Protein AF-A0A838RQR2-F1 (afdb_monomer)

pLDDT: mean 83.36, std 16.45, range [42.06, 97.88]

Mean predicted aligned error: 8.89 Å

Solvent-accessible surface area (backbone atoms only — not comparable to full-atom values): 13553 Å² total; per-residue (Å²): 137,89,82,89,82,88,82,83,82,81,79,81,79,79,79,76,74,79,70,69,70,80,74,80,75,69,66,86,65,80,72,44,91,27,30,40,58,44,76,22,41,38,56,7,32,30,39,35,32,34,38,33,38,48,50,47,80,93,44,40,56,55,87,50,78,40,62,60,62,54,60,57,56,70,70,53,46,26,36,55,48,48,30,52,79,67,50,27,59,78,78,37,43,65,23,52,43,38,33,40,28,19,65,67,67,77,38,58,36,58,71,80,52,77,50,96,87,58,67,48,43,60,50,11,53,47,47,49,60,61,17,74,79,48,72,75,70,77,69,78,77,84,49,57,46,43,48,33,59,31,42,75,73,54,48,28,49,76,44,81,41,82,63,42,66,52,92,64,87,67,92,48,100,84,63,67,63,52,41,31,36,32,35,39,38,39,32,26,71,39,92,53,67,44,45,36,17,45,56,59,27,28,19,30,39,33,73,46,92,68,27,23,34,28,36,27,28,37,74,44,77,58,76,64,72,49,70,64,79,73,82,80,80,76,83,131

Foldseek 3Di:
DDDDDDDDDPPPPPPPPPPPPPPPPPDPFPDDFFKGKDKAFFQWKFKFKKKKFFQEAPFAAFPFWAAFDFFDDPLLLLLVVLCVVVVCVPVPVVLSNLLNNCVNVVHQSCVSDVDPPDCSSVSNVVSSVVSVPGDPPPFCPPFFAERRRCVVVPQKDKGKDPKDADDDPPPDPPDHGGMIMTMIMIGGNHRGIGIYMHTRQTWTDGPDPRHTIITMGTRDGPTPTDDPPDPDPDDD

Secondary structure (DSSP, 8-state):
---------------------------S---BTBBEEEEE-TT-EEEEEEEEEE-STTSBPPSSEEEEEEE--HHHHHHHHHHHHTTHHHH-HHHHHHHHHHHHTTS-HHHHS--TT-SHHHHHHHHHHHHHT---TT--TTSSEEHHHHHHTTSEEEEEEEEEE-----SSTTPPP-EEEEEEEEEE-SSS-EEEEE-TTEEEEESSTTBPPEEEEEEE-----B----------

Structure (mmCIF, N/CA/C/O backbone):
data_AF-A0A838RQR2-F1
#
_entry.id   AF-A0A838RQR2-F1
#
loop_
_atom_site.group_PDB
_atom_site.id
_atom_site.type_symbol
_atom_site.label_atom_id
_atom_site.label_alt_id
_atom_site.label_comp_id
_atom_site.label_asym_id
_atom_site.label_entity_id
_atom_site.label_seq_id
_atom_site.pdbx_PDB_ins_code
_atom_site.Cartn_x
_atom_site.Cartn_y
_atom_site.Cartn_z
_atom_site.occupancy
_atom_site.B_iso_or_equiv
_atom_site.auth_seq_id
_atom_site.auth_comp_id
_atom_site.auth_asym_id
_atom_site.auth_atom_id
_atom_site.pdbx_PDB_model_num
ATOM 1 N N . MET A 1 1 ? -65.139 26.784 59.539 1.00 42.06 1 MET A N 1
ATOM 2 C CA . MET A 1 1 ? -63.932 27.634 59.584 1.00 42.06 1 MET A CA 1
ATOM 3 C C . MET A 1 1 ? -62.761 26.852 59.009 1.00 42.06 1 MET A C 1
ATOM 5 O O . MET A 1 1 ? -62.341 25.857 59.573 1.00 42.06 1 MET A O 1
ATOM 9 N N . THR A 1 2 ? -62.379 27.280 57.813 1.00 52.81 2 THR A N 1
ATOM 10 C CA . THR A 1 2 ? -61.103 27.206 57.086 1.00 52.81 2 THR A CA 1
ATOM 11 C C . THR A 1 2 ? -59.916 26.475 57.737 1.00 52.81 2 THR A C 1
ATOM 13 O O . THR A 1 2 ? -59.367 26.953 58.725 1.00 52.81 2 THR A O 1
ATOM 16 N N . PHE A 1 3 ? -59.409 25.424 57.077 1.00 42.97 3 PHE A N 1
ATOM 17 C CA . PHE A 1 3 ? -58.014 24.987 57.217 1.00 42.97 3 PHE A CA 1
ATOM 18 C C . PHE A 1 3 ? -57.399 24.708 55.835 1.00 42.97 3 PHE A C 1
ATOM 20 O O . PHE A 1 3 ? -57.726 23.737 55.160 1.00 42.97 3 PHE A O 1
ATOM 27 N N . LYS A 1 4 ? -56.530 25.632 55.410 1.00 52.50 4 LYS A N 1
ATOM 28 C CA . LYS A 1 4 ? -55.542 25.474 54.333 1.00 52.50 4 LYS A CA 1
ATOM 29 C C . LYS A 1 4 ? -54.472 24.471 54.778 1.00 52.50 4 LYS A C 1
ATOM 31 O O . LYS A 1 4 ? -54.095 24.540 55.946 1.00 52.50 4 LYS A O 1
ATOM 36 N N . ARG A 1 5 ? -53.889 23.700 53.845 1.00 48.53 5 ARG A N 1
ATOM 37 C CA . ARG A 1 5 ? -52.423 23.517 53.642 1.00 48.53 5 ARG A CA 1
ATOM 38 C C . ARG A 1 5 ? -52.155 22.422 52.593 1.00 48.53 5 ARG A C 1
ATOM 40 O O . ARG A 1 5 ? -52.631 21.309 52.730 1.00 48.53 5 ARG A O 1
ATOM 47 N N . PHE A 1 6 ? -51.628 22.822 51.433 1.00 49.16 6 PHE A N 1
ATOM 48 C CA . PHE A 1 6 ? -50.219 22.651 51.026 1.00 49.16 6 PHE A CA 1
ATOM 49 C C . PHE A 1 6 ? -49.879 21.196 50.672 1.00 49.16 6 PHE A C 1
ATOM 51 O O . PHE A 1 6 ? -49.405 20.447 51.517 1.00 49.16 6 PHE A O 1
ATOM 58 N N . PHE A 1 7 ? -50.079 20.826 49.403 1.00 50.75 7 PHE A N 1
ATOM 59 C CA . PHE A 1 7 ? -49.405 19.673 48.809 1.00 50.75 7 PHE A CA 1
ATOM 60 C C . PHE A 1 7 ? -48.318 20.206 47.877 1.00 50.75 7 PHE A C 1
ATOM 62 O O . PHE A 1 7 ? -48.601 20.893 46.896 1.00 50.75 7 PHE A O 1
ATOM 69 N N . ALA A 1 8 ? -47.074 19.991 48.296 1.00 47.34 8 ALA A N 1
ATOM 70 C CA . ALA A 1 8 ? -45.870 20.455 47.636 1.00 47.34 8 ALA A CA 1
ATOM 71 C C . ALA A 1 8 ? -45.652 19.671 46.336 1.00 47.34 8 ALA A C 1
ATOM 73 O O . ALA A 1 8 ? -45.571 18.445 46.339 1.00 47.34 8 ALA A O 1
ATOM 74 N N . LEU A 1 9 ? -45.574 20.406 45.231 1.00 50.66 9 LEU A N 1
ATOM 75 C CA . LEU A 1 9 ? -45.191 19.910 43.919 1.00 50.66 9 LEU A CA 1
ATOM 76 C C . LEU A 1 9 ? -43.655 19.836 43.887 1.00 50.66 9 LEU A C 1
ATOM 78 O O . LEU A 1 9 ? -42.986 20.847 43.680 1.00 50.66 9 LEU A O 1
ATOM 82 N N . THR A 1 10 ? -43.088 18.663 44.165 1.00 54.91 10 THR A N 1
ATOM 83 C CA . THR A 1 10 ? -41.639 18.436 44.081 1.00 54.91 10 THR A CA 1
ATOM 84 C C . THR A 1 10 ? -41.253 18.268 42.614 1.00 54.91 10 THR A C 1
ATOM 86 O O . THR A 1 10 ? -41.352 17.184 42.046 1.00 54.91 10 THR A O 1
ATOM 89 N N . LEU A 1 11 ? -40.857 19.373 41.985 1.00 51.75 11 LEU A N 1
ATOM 90 C CA . LEU A 1 11 ? -40.298 19.411 40.638 1.00 51.75 11 LEU A CA 1
ATOM 91 C C . LEU A 1 11 ? -38.856 18.870 40.700 1.00 51.75 11 LEU A C 1
ATOM 93 O O . LEU A 1 11 ? -37.918 19.612 40.989 1.00 51.75 11 LEU A O 1
ATOM 97 N N . LEU A 1 12 ? -38.678 17.561 40.504 1.00 51.81 12 LEU A N 1
ATOM 98 C CA . LEU A 1 12 ? -37.356 16.939 40.414 1.00 51.81 12 LEU A CA 1
ATOM 99 C C . LEU A 1 12 ? -36.794 17.195 39.005 1.00 51.81 12 LEU A C 1
ATOM 101 O O . LEU A 1 12 ? -36.981 16.406 38.083 1.00 51.81 12 LEU A O 1
ATOM 105 N N . LEU A 1 13 ? -36.165 18.356 38.826 1.00 49.19 13 LEU A N 1
ATOM 106 C CA . LEU A 1 13 ? -35.434 18.712 37.614 1.00 49.19 13 LEU A CA 1
ATOM 107 C C . LEU A 1 13 ? -34.129 17.896 37.585 1.00 49.19 13 LEU A C 1
ATOM 109 O O . LEU A 1 13 ? -33.106 18.326 38.114 1.00 49.19 13 LEU A O 1
ATOM 113 N N . VAL A 1 14 ? -34.171 16.687 37.020 1.00 52.41 14 VAL A N 1
ATOM 114 C CA . VAL A 1 14 ? -32.959 15.908 36.728 1.00 52.41 14 VAL A CA 1
ATOM 115 C C . VAL A 1 14 ? -32.278 16.574 35.538 1.00 52.41 14 VAL A C 1
ATOM 117 O O . VAL A 1 14 ? -32.610 16.318 34.383 1.00 52.41 14 VAL A O 1
ATOM 120 N N . ALA A 1 15 ? -31.350 17.482 35.829 1.00 51.97 15 ALA A N 1
ATOM 121 C CA . ALA A 1 15 ? -30.411 17.997 34.849 1.00 51.97 15 ALA A CA 1
ATOM 122 C C . ALA A 1 15 ? -29.475 16.851 34.440 1.00 51.97 15 ALA A C 1
ATOM 124 O O . ALA A 1 15 ? -28.419 16.648 35.038 1.00 51.97 15 ALA A O 1
ATOM 125 N N . PHE A 1 16 ? -29.886 16.072 33.438 1.00 50.50 16 PHE A N 1
ATOM 126 C CA . PHE A 1 16 ? -28.968 15.238 32.676 1.00 50.50 16 PHE A CA 1
ATOM 127 C C . PHE A 1 16 ? -28.011 16.190 31.956 1.00 50.50 16 PHE A C 1
ATOM 129 O O . PHE A 1 16 ? -28.315 16.710 30.883 1.00 50.50 16 PHE A O 1
ATOM 136 N N . LEU A 1 17 ? -26.860 16.460 32.577 1.00 46.81 17 LEU A N 1
ATOM 137 C CA . LEU A 1 17 ? -25.686 16.878 31.831 1.00 46.81 17 LEU A CA 1
ATOM 138 C C . LEU A 1 17 ? -25.398 15.741 30.852 1.00 46.81 17 LEU A C 1
ATOM 140 O O . LEU A 1 17 ? -24.826 14.720 31.229 1.00 46.81 17 LEU A O 1
ATOM 144 N N . ALA A 1 18 ? -25.835 15.906 29.605 1.00 51.00 18 ALA A N 1
ATOM 145 C CA . ALA A 1 18 ? -25.229 15.223 28.481 1.00 51.00 18 ALA A CA 1
ATOM 146 C C . ALA A 1 18 ? -23.770 15.686 28.462 1.00 51.00 18 ALA A C 1
ATOM 148 O O . ALA A 1 18 ? -23.434 16.717 27.883 1.00 51.00 18 ALA A O 1
ATOM 149 N N . ALA A 1 19 ? -22.922 14.986 29.216 1.00 53.75 19 ALA A N 1
ATOM 150 C CA . ALA A 1 19 ? -21.493 15.085 29.059 1.00 53.75 19 ALA A CA 1
ATOM 151 C C . ALA A 1 19 ? -21.231 14.578 27.647 1.00 53.75 19 ALA A C 1
ATOM 153 O O . ALA A 1 19 ? -21.206 13.370 27.413 1.00 53.75 19 ALA A O 1
ATOM 154 N N . SER A 1 20 ? -21.137 15.506 26.693 1.00 52.81 20 SER A N 1
ATOM 155 C CA . SER A 1 20 ? -20.547 15.210 25.401 1.00 52.81 20 SER A CA 1
ATOM 156 C C . SER A 1 20 ? -19.248 14.474 25.718 1.00 52.81 20 SER A C 1
ATOM 158 O O . SER A 1 20 ? -18.455 15.017 26.502 1.00 52.81 20 SER A O 1
ATOM 160 N N . PRO A 1 21 ? -19.050 13.235 25.226 1.00 54.44 21 PRO A N 1
ATOM 161 C CA . PRO A 1 21 ? -17.776 12.568 25.415 1.00 54.44 21 PRO A CA 1
ATOM 162 C C . PRO A 1 21 ? -16.701 13.562 24.974 1.00 54.44 21 PRO A C 1
ATOM 164 O O . PRO A 1 21 ? -16.938 14.279 23.993 1.00 54.44 21 PRO A O 1
ATOM 167 N N . PRO A 1 22 ? -15.596 13.703 25.731 1.00 55.53 22 PRO A N 1
ATOM 168 C CA . PRO A 1 22 ? -14.523 14.595 25.335 1.00 55.53 22 PRO A CA 1
ATOM 169 C C . PRO A 1 22 ? -14.206 14.255 23.887 1.00 55.53 22 PRO A C 1
ATOM 171 O O . PRO A 1 22 ? -13.824 13.125 23.587 1.00 55.53 22 PRO A O 1
ATOM 174 N N . GLY A 1 23 ? -14.490 15.196 22.984 1.00 47.81 23 GLY A N 1
ATOM 175 C CA . GLY A 1 23 ? -14.097 15.044 21.602 1.00 47.81 23 GLY A CA 1
ATOM 176 C C . GLY A 1 23 ? -12.597 14.852 21.657 1.00 47.81 23 GLY A C 1
ATOM 177 O O . GLY A 1 23 ? -11.889 15.750 22.120 1.00 47.81 23 GLY A O 1
ATOM 178 N N . TYR A 1 24 ? -12.128 13.662 21.289 1.00 54.31 24 TYR A N 1
ATOM 179 C CA . TYR A 1 24 ? -10.721 13.445 21.029 1.00 54.31 24 TYR A CA 1
ATOM 180 C C . TYR A 1 24 ? -10.419 14.304 19.805 1.00 54.31 24 TYR A C 1
ATOM 182 O O . TYR A 1 24 ? -10.541 13.857 18.671 1.00 54.31 24 TYR A O 1
ATOM 190 N N . ALA A 1 25 ? -10.125 15.582 20.041 1.00 44.66 25 ALA A N 1
ATOM 191 C CA . ALA A 1 25 ? -9.470 16.430 19.073 1.00 44.66 25 ALA A CA 1
ATOM 192 C C . ALA A 1 25 ? -8.073 15.837 18.938 1.00 44.66 25 ALA A C 1
ATOM 194 O O . ALA A 1 25 ? -7.149 16.209 19.661 1.00 44.66 25 ALA A O 1
ATOM 195 N N . GLN A 1 26 ? -7.958 14.813 18.095 1.00 52.50 26 GLN A N 1
ATOM 196 C CA . GLN A 1 26 ? -6.659 14.400 17.627 1.00 52.50 26 GLN A CA 1
ATOM 197 C C . GLN A 1 26 ? -6.063 15.631 16.955 1.00 52.50 26 GLN A C 1
ATOM 199 O O . GLN A 1 26 ? -6.713 16.278 16.130 1.00 52.50 26 GLN A O 1
ATOM 204 N N . GLY A 1 27 ? -4.856 16.008 17.384 1.00 49.53 27 GLY A N 1
ATOM 205 C CA . GLY A 1 27 ? -4.052 16.931 16.595 1.00 49.53 27 GLY A CA 1
AT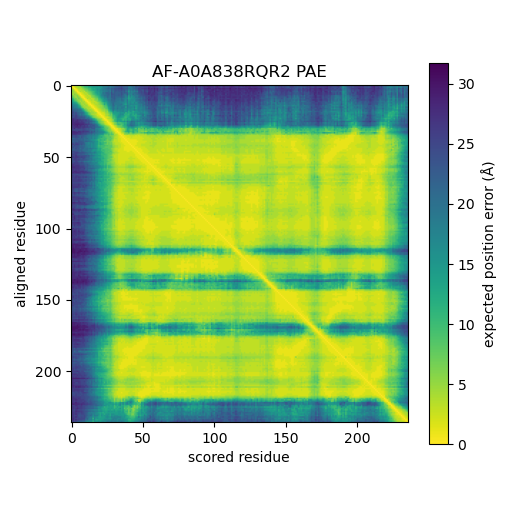OM 206 C C . GLY A 1 27 ? -3.945 16.394 15.165 1.00 49.53 27 GLY A C 1
ATOM 207 O O . GLY A 1 27 ? -4.202 15.203 14.966 1.00 49.53 27 GLY A O 1
ATOM 208 N N . PRO A 1 28 ? -3.609 17.241 14.177 1.00 55.31 28 PRO A N 1
ATOM 209 C CA . PRO A 1 28 ? -3.328 16.759 12.828 1.00 55.31 28 PRO A CA 1
ATOM 210 C C . PRO A 1 28 ? -2.405 15.550 12.968 1.00 55.31 28 PRO A C 1
ATOM 212 O O . PRO A 1 28 ? -1.329 15.679 13.549 1.00 55.31 28 PRO A O 1
ATOM 215 N N . GLY A 1 29 ? -2.893 14.364 12.593 1.00 55.78 29 GLY A N 1
ATOM 216 C CA . GLY A 1 29 ? -2.074 13.164 12.655 1.00 55.78 29 GLY A CA 1
ATOM 217 C C . GLY A 1 29 ? -0.798 13.440 11.873 1.00 55.78 29 GLY A C 1
ATOM 218 O O . GLY A 1 29 ? -0.846 14.152 10.867 1.00 55.78 29 GLY A O 1
ATOM 219 N N . ASP A 1 30 ? 0.336 12.918 12.339 1.00 61.28 30 ASP A N 1
ATOM 220 C CA . ASP A 1 30 ? 1.585 12.953 11.579 1.00 61.28 30 ASP A CA 1
ATOM 221 C C . ASP A 1 30 ? 1.445 12.012 10.367 1.00 61.28 30 ASP A C 1
ATOM 223 O O . ASP A 1 30 ? 2.044 10.931 10.323 1.00 61.28 30 ASP A O 1
ATOM 227 N N . PHE A 1 31 ? 0.598 12.389 9.414 1.00 63.16 31 PHE A N 1
ATOM 228 C CA . PHE A 1 31 ? 0.504 11.736 8.127 1.00 63.16 31 PHE A CA 1
ATOM 229 C C . PHE A 1 31 ? 1.811 12.003 7.392 1.00 63.16 31 PHE A C 1
ATOM 231 O O . PHE A 1 31 ? 2.180 13.151 7.136 1.00 63.16 31 PHE A O 1
ATOM 238 N N . VAL A 1 32 ? 2.525 10.926 7.102 1.00 71.44 32 VAL A N 1
ATOM 239 C CA . VAL A 1 32 ? 3.651 10.925 6.180 1.00 71.44 32 VAL A 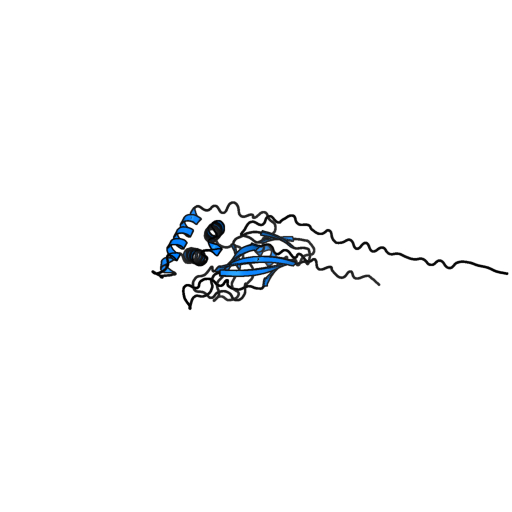CA 1
ATOM 240 C C . VAL A 1 32 ? 3.153 10.120 4.997 1.00 71.44 32 VAL A C 1
ATOM 242 O O . VAL A 1 32 ? 2.631 9.028 5.200 1.00 71.44 32 VAL A O 1
ATOM 245 N N . LEU A 1 33 ? 3.258 10.655 3.782 1.00 74.38 33 LEU A N 1
ATOM 246 C CA . LEU A 1 33 ? 2.812 9.924 2.601 1.00 74.38 33 LEU A CA 1
ATOM 247 C C . LEU A 1 33 ? 3.405 8.507 2.623 1.00 74.38 33 LEU A C 1
ATOM 249 O O . LEU A 1 33 ? 4.607 8.322 2.823 1.00 74.38 33 LEU A O 1
ATOM 253 N N . GLY A 1 34 ? 2.525 7.515 2.522 1.00 79.88 34 GLY A N 1
ATOM 254 C CA . GLY A 1 34 ? 2.865 6.105 2.555 1.00 79.88 34 GLY A CA 1
ATOM 255 C C . GLY A 1 34 ? 2.645 5.377 3.889 1.00 79.88 34 GLY A C 1
ATOM 256 O O . GLY A 1 34 ? 2.350 4.183 3.866 1.00 79.88 34 GLY A O 1
ATOM 257 N N . GLU A 1 35 ? 2.702 6.045 5.045 1.00 87.69 35 GLU A N 1
ATOM 258 C CA . GLU A 1 35 ? 2.441 5.418 6.354 1.00 87.69 35 GLU A CA 1
ATOM 259 C C . GLU A 1 35 ? 1.628 6.309 7.291 1.00 87.69 35 GLU A C 1
ATOM 261 O O . GLU A 1 35 ? 1.770 7.531 7.338 1.00 87.69 35 GLU A O 1
ATOM 266 N N . THR A 1 36 ? 0.777 5.701 8.111 1.00 90.19 36 THR A N 1
ATOM 267 C CA . THR A 1 36 ? -0.074 6.484 9.007 1.00 90.19 36 THR A CA 1
ATOM 268 C C . THR A 1 36 ? -0.418 5.741 10.284 1.00 90.19 36 THR A C 1
ATOM 270 O O . THR A 1 36 ? -0.414 4.515 10.313 1.00 90.19 36 THR A O 1
ATOM 273 N N . SER A 1 37 ? -0.734 6.489 11.338 1.00 91.19 37 SER A N 1
ATOM 274 C CA . SER A 1 37 ? -1.336 5.941 12.552 1.00 91.19 37 SER A CA 1
ATOM 275 C C . SER A 1 37 ? -2.680 6.586 12.804 1.00 91.19 37 SER A C 1
ATOM 277 O O . SER A 1 37 ? -2.853 7.797 12.654 1.00 91.19 37 SER A O 1
ATOM 279 N N . VAL A 1 38 ? -3.638 5.768 13.216 1.00 90.81 38 VAL A N 1
ATOM 280 C CA . VAL A 1 38 ? -4.998 6.202 13.498 1.00 90.81 38 VAL A CA 1
ATOM 281 C C . VAL A 1 38 ? -5.436 5.691 14.858 1.00 90.81 38 VAL A C 1
ATOM 283 O O . VAL A 1 38 ? -5.278 4.520 15.198 1.00 90.81 38 VAL A O 1
ATOM 286 N N . MET A 1 39 ? -6.012 6.587 15.656 1.00 92.62 39 MET A N 1
ATOM 287 C CA . MET A 1 39 ? -6.649 6.186 16.902 1.00 92.62 39 MET A CA 1
ATOM 288 C C . MET A 1 39 ? -8.057 5.704 16.584 1.00 92.62 39 MET A C 1
ATOM 290 O O . MET A 1 39 ? -8.902 6.483 16.141 1.00 92.62 39 MET A O 1
ATOM 294 N N . VAL A 1 40 ? -8.327 4.429 16.835 1.00 93.75 40 VAL A N 1
ATOM 295 C CA . VAL A 1 40 ? -9.657 3.847 16.670 1.00 93.75 40 VAL A CA 1
ATOM 296 C C . VAL A 1 40 ? -10.338 3.828 18.041 1.00 93.75 40 VAL A C 1
ATOM 298 O O . VAL A 1 40 ? -9.865 3.130 18.946 1.00 93.75 40 VAL A O 1
ATOM 301 N N . PRO A 1 41 ? -11.433 4.587 18.252 1.00 93.44 41 PRO A N 1
ATOM 302 C CA . PRO A 1 41 ? -12.129 4.611 19.536 1.00 93.44 41 PRO A CA 1
ATOM 303 C C . PRO A 1 41 ? -12.585 3.216 19.970 1.00 93.44 41 PRO A C 1
ATOM 305 O O . PRO A 1 41 ? -12.848 2.361 19.129 1.00 93.44 41 PRO A O 1
ATOM 308 N N . ALA A 1 42 ? -12.746 3.003 21.278 1.00 94.69 42 ALA A N 1
ATOM 309 C CA . ALA A 1 42 ? -13.332 1.773 21.814 1.00 94.69 42 ALA A CA 1
ATOM 310 C C . ALA A 1 42 ? -14.676 1.462 21.134 1.00 94.69 42 ALA A C 1
ATOM 312 O O . ALA A 1 42 ? -15.562 2.321 21.119 1.00 94.69 42 ALA A O 1
ATOM 313 N N . ASN A 1 43 ? -14.844 0.248 20.600 1.00 94.25 43 ASN A N 1
ATOM 314 C CA . ASN A 1 43 ? -16.034 -0.169 19.838 1.00 94.25 43 ASN A CA 1
ATOM 315 C C . ASN A 1 43 ? -16.412 0.761 18.659 1.00 94.25 43 ASN A C 1
ATOM 317 O O . ASN A 1 43 ? -17.560 0.763 18.200 1.00 94.25 43 ASN A O 1
ATOM 321 N N . GLY A 1 44 ? -15.480 1.605 18.217 1.00 93.25 44 GLY A N 1
ATOM 322 C CA . GLY A 1 44 ? -15.656 2.564 17.136 1.00 93.25 44 GLY A CA 1
ATOM 323 C C . GLY A 1 44 ? -15.030 2.080 15.837 1.00 93.25 44 GLY A C 1
ATOM 324 O O . GLY A 1 44 ? -14.436 1.000 15.764 1.00 93.25 44 GLY A O 1
ATOM 325 N N . THR A 1 45 ? -15.153 2.915 14.812 1.00 94.88 45 THR A N 1
ATOM 326 C CA . THR A 1 45 ? -14.502 2.703 13.521 1.00 94.88 45 THR A CA 1
ATOM 327 C C . THR A 1 45 ? -13.637 3.891 13.125 1.00 94.88 45 THR A C 1
ATOM 329 O O . THR A 1 45 ? -13.878 5.017 13.564 1.00 94.88 45 THR A O 1
ATOM 332 N N . ALA A 1 46 ? -12.651 3.632 12.275 1.00 92.31 46 ALA A N 1
ATOM 333 C CA . ALA A 1 46 ? -11.887 4.629 11.541 1.00 92.31 46 ALA A CA 1
ATOM 334 C C . ALA A 1 46 ? -11.724 4.174 10.086 1.00 92.31 46 ALA A C 1
ATOM 336 O O . ALA A 1 46 ? -11.792 2.980 9.800 1.00 92.31 46 ALA A O 1
ATOM 337 N N . THR A 1 47 ? -11.516 5.121 9.183 1.00 92.44 47 THR A N 1
ATOM 338 C CA . THR A 1 47 ? -11.328 4.883 7.749 1.00 92.44 47 THR A CA 1
ATOM 339 C C . THR A 1 47 ? -10.007 5.486 7.299 1.00 92.44 47 THR A C 1
ATOM 341 O O . THR A 1 47 ? -9.588 6.523 7.818 1.00 92.44 47 THR A O 1
ATOM 344 N N . LEU A 1 48 ? -9.343 4.818 6.363 1.00 92.06 48 LEU A N 1
ATOM 345 C CA . LEU A 1 48 ? -8.116 5.286 5.721 1.00 92.06 48 LEU A CA 1
ATOM 346 C C . LEU A 1 48 ? -8.164 4.951 4.232 1.00 92.06 48 LEU A C 1
ATOM 348 O O . LEU A 1 48 ? -8.604 3.860 3.865 1.00 92.06 48 LEU A O 1
ATOM 352 N N . ALA A 1 49 ? -7.726 5.882 3.394 1.00 94.06 49 ALA A N 1
ATOM 353 C CA . ALA A 1 49 ? -7.581 5.654 1.966 1.00 94.06 49 ALA A CA 1
ATOM 354 C C . ALA A 1 49 ? -6.183 5.098 1.684 1.00 94.06 49 ALA A C 1
ATOM 356 O O . ALA A 1 49 ? -5.189 5.532 2.282 1.00 94.06 49 ALA A O 1
ATOM 357 N N . PHE A 1 50 ? -6.108 4.137 0.774 1.00 95.44 50 PHE A N 1
ATOM 358 C CA . PHE A 1 50 ? -4.854 3.518 0.371 1.00 95.44 50 PHE A CA 1
ATOM 359 C C . PHE A 1 50 ? -4.801 3.318 -1.142 1.00 95.44 50 PHE A C 1
ATOM 361 O O . PHE A 1 50 ? -5.833 3.205 -1.810 1.00 95.44 50 PHE A O 1
ATOM 368 N N . GLU A 1 51 ? -3.580 3.230 -1.649 1.00 96.25 51 GLU A N 1
ATOM 369 C CA . GLU A 1 51 ? -3.275 2.802 -3.010 1.00 96.25 51 GLU A CA 1
ATOM 370 C C . GLU A 1 51 ? -2.422 1.544 -2.991 1.00 96.25 51 GLU A C 1
ATOM 372 O O . GLU A 1 51 ? -1.808 1.214 -1.970 1.00 96.25 51 GLU A O 1
ATOM 377 N N . THR A 1 52 ? -2.435 0.813 -4.104 1.00 96.94 52 THR A N 1
ATOM 378 C CA . THR A 1 52 ? -1.826 -0.510 -4.199 1.00 96.94 52 THR A CA 1
ATOM 379 C C . THR A 1 52 ? -1.152 -0.763 -5.527 1.00 96.94 52 THR A C 1
ATOM 381 O O . THR A 1 52 ? -1.723 -0.444 -6.567 1.00 96.94 52 THR A O 1
ATOM 384 N N . PHE A 1 53 ? -0.028 -1.468 -5.482 1.00 97.06 53 PHE A N 1
ATOM 385 C CA . PHE A 1 53 ? 0.623 -2.047 -6.651 1.00 97.06 53 PHE A CA 1
ATOM 386 C C . PHE A 1 53 ? 0.707 -3.564 -6.524 1.00 97.06 53 PHE A C 1
ATOM 388 O O . PHE A 1 53 ? 0.738 -4.132 -5.429 1.00 97.06 53 PHE A O 1
ATOM 395 N N . CYS A 1 54 ? 0.723 -4.210 -7.673 1.00 96.44 54 CYS A N 1
ATOM 396 C CA . CYS A 1 54 ? 0.750 -5.649 -7.844 1.00 96.44 54 CYS A CA 1
ATOM 397 C C . CYS A 1 54 ? 2.137 -6.241 -7.524 1.00 96.44 54 CYS A C 1
ATOM 399 O O . CYS A 1 54 ? 3.156 -5.625 -7.831 1.00 96.44 54 CYS A O 1
ATOM 401 N N . LEU A 1 55 ? 2.202 -7.419 -6.892 1.00 96.88 55 LEU A N 1
ATOM 402 C CA . LEU A 1 55 ? 3.473 -8.050 -6.488 1.00 96.88 55 LEU A CA 1
ATOM 403 C C . LEU A 1 55 ? 3.894 -9.259 -7.329 1.00 96.88 55 LEU A C 1
ATOM 405 O O . LEU A 1 55 ? 5.065 -9.636 -7.252 1.00 96.88 55 LEU A O 1
ATOM 409 N N . ASP A 1 56 ? 2.985 -9.868 -8.096 1.00 94.06 56 ASP A N 1
ATOM 410 C CA . ASP A 1 56 ? 3.225 -11.155 -8.765 1.00 94.06 56 ASP A CA 1
ATOM 411 C C . ASP A 1 56 ? 2.951 -11.055 -10.275 1.00 94.06 56 ASP A C 1
ATOM 413 O O . ASP A 1 56 ? 1.800 -11.026 -10.709 1.00 94.06 56 ASP A O 1
ATOM 417 N N . PHE A 1 57 ? 3.988 -11.049 -11.109 1.00 92.69 57 PHE A N 1
ATOM 418 C CA . PHE A 1 57 ? 3.806 -10.832 -12.545 1.00 92.69 57 PHE A CA 1
ATOM 419 C C . PHE A 1 57 ? 2.907 -11.899 -13.203 1.00 92.69 57 PHE A C 1
ATOM 421 O O . PHE A 1 57 ? 3.026 -13.098 -12.949 1.00 92.69 57 PHE A O 1
ATOM 428 N N . GLY A 1 58 ? 2.008 -11.466 -14.093 1.00 90.06 58 GLY A N 1
ATOM 429 C CA . GLY A 1 58 ? 1.203 -12.353 -14.943 1.00 90.06 58 GLY A CA 1
ATOM 430 C C . GLY A 1 58 ? -0.017 -13.016 -14.287 1.00 90.06 58 GLY A C 1
ATOM 431 O O . GLY A 1 58 ? -0.726 -13.766 -14.959 1.00 90.06 58 GLY A O 1
ATOM 432 N N . LYS A 1 59 ? -0.294 -12.752 -13.007 1.00 92.81 59 LYS A N 1
ATOM 433 C CA . LYS A 1 59 ? -1.544 -13.166 -12.342 1.00 92.81 59 LYS A CA 1
ATOM 434 C C . LYS A 1 59 ? -2.640 -12.101 -12.493 1.00 92.81 59 LYS A C 1
ATOM 436 O O . LYS A 1 59 ? -2.361 -10.957 -12.841 1.00 92.81 59 LYS A O 1
ATOM 441 N N . ALA A 1 60 ? -3.890 -12.455 -12.201 1.00 93.38 60 ALA A N 1
ATOM 442 C CA . ALA A 1 60 ? -5.009 -11.516 -12.312 1.00 93.38 60 ALA A CA 1
ATOM 443 C C . ALA A 1 60 ? -4.991 -10.449 -11.203 1.00 93.38 60 ALA A C 1
ATOM 445 O O . ALA A 1 60 ? -4.598 -10.731 -10.068 1.00 93.38 60 ALA A O 1
ATOM 446 N N . PHE A 1 61 ? -5.473 -9.241 -11.502 1.00 93.62 61 PHE A N 1
ATOM 447 C CA . PHE A 1 61 ? -5.679 -8.220 -10.473 1.00 93.62 61 PHE A CA 1
ATOM 448 C C . PHE A 1 61 ? -6.737 -8.691 -9.460 1.00 93.62 61 PHE A C 1
ATOM 450 O O . PHE A 1 61 ? -7.787 -9.195 -9.877 1.00 93.62 61 PHE A O 1
ATOM 457 N N . PRO A 1 62 ? -6.519 -8.537 -8.141 1.00 93.94 62 PRO A N 1
ATOM 458 C CA . PRO A 1 62 ? -7.477 -9.023 -7.161 1.00 93.94 62 PRO A CA 1
ATOM 459 C C . PRO A 1 62 ? -8.805 -8.270 -7.250 1.00 93.94 62 PRO A C 1
ATOM 461 O O . PRO A 1 62 ? -8.862 -7.043 -7.235 1.00 93.94 62 PRO A O 1
ATOM 464 N N . THR A 1 63 ? -9.912 -9.007 -7.270 1.00 90.75 63 THR A N 1
ATOM 465 C CA . THR A 1 63 ? -11.261 -8.411 -7.197 1.00 90.75 63 THR A CA 1
ATOM 466 C C . THR A 1 63 ? -11.673 -8.057 -5.767 1.00 90.75 63 THR A C 1
ATOM 468 O O . THR A 1 63 ? -12.536 -7.205 -5.544 1.00 90.75 63 THR A O 1
ATOM 471 N N . THR A 1 64 ? -11.048 -8.703 -4.783 1.00 91.25 64 THR A N 1
ATOM 472 C CA . THR A 1 64 ? -11.225 -8.450 -3.351 1.00 91.25 64 THR A CA 1
ATOM 473 C C . THR A 1 64 ? -9.901 -8.621 -2.626 1.00 91.25 64 THR A C 1
ATOM 475 O O . THR A 1 64 ? -9.124 -9.509 -2.971 1.00 91.25 64 THR A O 1
ATOM 478 N N . LEU A 1 65 ? -9.669 -7.816 -1.589 1.00 93.12 65 LEU A N 1
ATOM 479 C CA . LEU A 1 65 ? -8.468 -7.937 -0.764 1.00 93.12 65 LEU A CA 1
ATOM 480 C C . LEU A 1 65 ? -8.688 -8.916 0.380 1.00 93.12 65 LEU A C 1
ATOM 482 O O . LEU A 1 65 ? -9.726 -8.874 1.047 1.00 93.12 65 LEU A O 1
ATOM 486 N N . GLY A 1 66 ? -7.694 -9.764 0.626 1.00 93.19 66 GLY A N 1
ATOM 487 C CA . GLY A 1 66 ? -7.610 -10.565 1.836 1.00 93.19 66 GLY A CA 1
ATOM 488 C C . GLY A 1 66 ? -7.268 -9.724 3.065 1.00 93.19 66 GLY A C 1
ATOM 489 O O . GLY A 1 66 ? -7.392 -8.498 3.089 1.00 93.19 66 GLY A O 1
ATOM 490 N N . THR A 1 67 ? -6.844 -10.397 4.129 1.00 90.88 67 THR A N 1
ATOM 491 C CA . THR A 1 67 ? -6.360 -9.716 5.331 1.00 90.88 67 THR A CA 1
ATOM 492 C C . THR A 1 67 ? -4.941 -9.176 5.119 1.00 90.88 67 THR A C 1
ATOM 494 O O . THR A 1 67 ? -4.171 -9.796 4.381 1.00 90.88 67 THR A O 1
ATOM 497 N N . PRO A 1 68 ? -4.572 -8.067 5.786 1.00 95.50 68 PRO A N 1
ATOM 498 C CA . PRO A 1 68 ? -3.179 -7.645 5.898 1.00 95.50 68 PRO A CA 1
ATOM 499 C C . PRO A 1 68 ? -2.299 -8.794 6.408 1.00 95.50 68 PRO A C 1
ATOM 501 O O . PRO A 1 68 ? -2.672 -9.457 7.377 1.00 95.50 68 PRO A O 1
ATOM 504 N N . ASP A 1 69 ? -1.152 -9.015 5.772 1.00 94.94 69 ASP A N 1
ATOM 505 C CA . ASP A 1 69 ? -0.206 -10.095 6.079 1.00 94.94 69 ASP A CA 1
ATOM 506 C C . ASP A 1 69 ? 1.231 -9.559 6.096 1.00 94.94 69 ASP A C 1
ATOM 508 O O . ASP A 1 69 ? 2.065 -9.853 5.237 1.00 94.94 69 ASP A O 1
ATOM 512 N N . GLY A 1 70 ? 1.502 -8.690 7.066 1.00 94.25 70 GLY A N 1
ATOM 513 C CA . GLY A 1 70 ? 2.812 -8.084 7.246 1.00 94.25 70 GLY A CA 1
ATOM 514 C C . GLY A 1 70 ? 3.163 -7.065 6.163 1.00 94.25 70 GLY A C 1
ATOM 515 O O . GLY A 1 70 ? 2.341 -6.241 5.751 1.00 94.25 70 GLY A O 1
ATOM 516 N N . ARG A 1 71 ? 4.433 -7.070 5.753 1.00 94.31 71 ARG A N 1
ATOM 517 C CA . ARG A 1 71 ? 5.035 -6.045 4.893 1.00 94.31 71 ARG A CA 1
ATOM 518 C C . ARG A 1 71 ? 5.811 -6.667 3.745 1.00 94.31 71 ARG A C 1
ATOM 520 O O . ARG A 1 71 ? 6.319 -7.778 3.875 1.00 94.31 71 ARG A O 1
ATOM 527 N N . ALA A 1 72 ? 5.914 -5.919 2.652 1.00 96.19 72 ALA A N 1
ATOM 528 C CA . ALA A 1 72 ? 6.709 -6.311 1.500 1.00 96.19 72 ALA A CA 1
ATOM 529 C C . ALA A 1 72 ? 8.211 -6.316 1.833 1.00 96.19 72 ALA A C 1
ATOM 531 O O . ALA A 1 72 ? 8.649 -5.719 2.822 1.00 96.19 72 ALA A O 1
ATOM 532 N N . ASP A 1 73 ? 8.987 -6.985 0.980 1.00 94.75 73 ASP A N 1
ATOM 533 C CA . ASP A 1 73 ? 10.442 -7.050 1.091 1.00 94.75 73 ASP A CA 1
ATOM 534 C C . ASP A 1 73 ? 11.072 -5.650 1.008 1.00 94.75 73 ASP A C 1
ATOM 536 O O . ASP A 1 73 ? 10.580 -4.768 0.305 1.00 94.75 73 ASP A O 1
ATOM 540 N N . GLU A 1 74 ? 12.188 -5.447 1.710 1.00 93.25 74 GLU A N 1
ATOM 541 C CA . GLU A 1 74 ? 12.851 -4.141 1.830 1.00 93.25 74 GLU A CA 1
ATOM 542 C C . GLU A 1 74 ? 13.181 -3.500 0.471 1.00 93.25 74 GLU A C 1
ATOM 544 O O . GLU A 1 74 ? 12.942 -2.307 0.298 1.00 93.25 74 GLU A O 1
ATOM 549 N N . SER A 1 75 ? 13.619 -4.287 -0.515 1.00 95.06 75 SER A N 1
ATOM 550 C CA . SER A 1 75 ? 13.889 -3.801 -1.876 1.00 95.06 75 SER A CA 1
ATOM 551 C C . SER A 1 75 ? 12.633 -3.288 -2.587 1.00 95.06 75 SER A C 1
ATOM 553 O O . SER A 1 75 ? 12.668 -2.241 -3.228 1.00 95.06 75 SER A O 1
ATOM 555 N N . VAL A 1 76 ? 11.494 -3.971 -2.426 1.00 96.44 76 VAL A N 1
ATOM 556 C CA . VAL A 1 76 ? 10.202 -3.505 -2.957 1.00 96.44 76 VAL A CA 1
ATOM 557 C C . VAL A 1 76 ? 9.806 -2.193 -2.286 1.00 96.44 76 VAL A C 1
ATOM 559 O O . VAL A 1 76 ? 9.375 -1.257 -2.954 1.00 96.44 76 VAL A O 1
ATOM 562 N N . LEU A 1 77 ? 9.986 -2.094 -0.966 1.00 94.81 77 LEU A N 1
ATOM 563 C CA . LEU A 1 77 ? 9.697 -0.863 -0.231 1.00 94.81 77 LEU A CA 1
ATOM 564 C C . LEU A 1 77 ? 10.577 0.302 -0.699 1.00 94.81 77 LEU A C 1
ATOM 566 O O . LEU A 1 77 ? 10.077 1.418 -0.806 1.00 94.81 77 LEU A O 1
ATOM 570 N N . GLN A 1 78 ? 11.861 0.071 -0.973 1.00 94.25 78 GLN A N 1
ATOM 571 C CA . GLN A 1 78 ? 12.761 1.105 -1.494 1.00 94.25 78 GLN A CA 1
ATOM 572 C C . GLN A 1 78 ? 12.277 1.630 -2.846 1.00 94.25 78 GLN A C 1
ATOM 574 O O . GLN A 1 78 ? 12.146 2.840 -3.002 1.00 94.25 78 GLN A O 1
ATOM 579 N N . VAL A 1 79 ? 11.918 0.739 -3.774 1.00 96.38 79 VAL A N 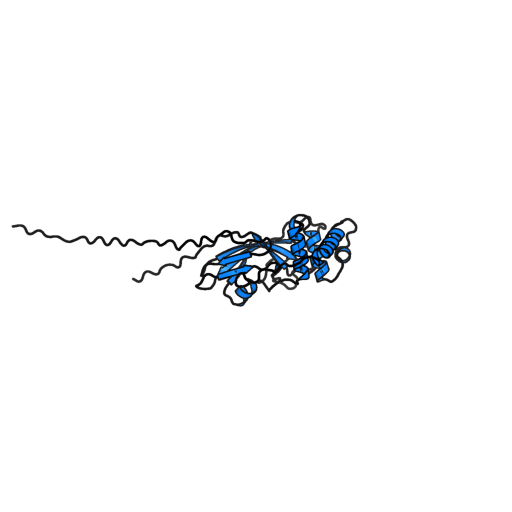1
ATOM 580 C CA . VAL A 1 79 ? 11.388 1.118 -5.095 1.00 96.38 79 VAL A CA 1
ATOM 581 C C . VAL A 1 79 ? 10.093 1.912 -4.990 1.00 96.38 79 VAL A C 1
ATOM 583 O O . VAL A 1 79 ? 9.980 2.985 -5.579 1.00 96.38 79 VAL A O 1
ATOM 586 N N . VAL A 1 80 ? 9.115 1.416 -4.226 1.00 95.62 80 VAL A N 1
ATOM 587 C CA . VAL A 1 80 ? 7.822 2.104 -4.085 1.00 95.62 80 VAL A CA 1
ATOM 588 C C . VAL A 1 80 ? 8.014 3.464 -3.411 1.00 95.62 80 VAL A C 1
ATOM 590 O O . VAL A 1 80 ? 7.373 4.436 -3.799 1.00 95.62 80 VAL A O 1
ATOM 593 N N . ARG A 1 81 ? 8.913 3.564 -2.424 1.00 93.12 81 ARG A N 1
ATOM 594 C CA . ARG A 1 81 ? 9.221 4.835 -1.759 1.00 93.12 81 ARG A CA 1
ATOM 595 C C . ARG A 1 81 ? 9.861 5.824 -2.722 1.00 93.12 81 ARG A C 1
ATOM 597 O O . ARG A 1 81 ? 9.387 6.950 -2.788 1.00 93.12 81 ARG A O 1
ATOM 604 N N . GLU A 1 82 ? 10.894 5.406 -3.446 1.00 94.31 82 GLU A N 1
ATOM 605 C CA . GLU A 1 82 ? 11.589 6.255 -4.417 1.00 94.31 82 GLU A CA 1
ATOM 606 C C . GLU A 1 82 ? 10.606 6.784 -5.467 1.00 94.31 82 GLU A C 1
ATOM 608 O O . GLU A 1 82 ? 10.582 7.979 -5.753 1.00 94.31 82 GLU A O 1
ATOM 613 N N . ALA A 1 83 ? 9.717 5.926 -5.973 1.00 94.94 83 ALA A N 1
ATOM 614 C CA . ALA A 1 83 ? 8.702 6.338 -6.933 1.00 94.94 83 ALA A CA 1
ATOM 615 C C . ALA A 1 83 ? 7.716 7.358 -6.352 1.00 94.94 83 ALA A C 1
ATOM 617 O O . ALA A 1 83 ? 7.401 8.344 -7.008 1.00 94.94 83 ALA A O 1
ATOM 618 N N . ILE A 1 84 ? 7.242 7.154 -5.122 1.00 92.38 84 I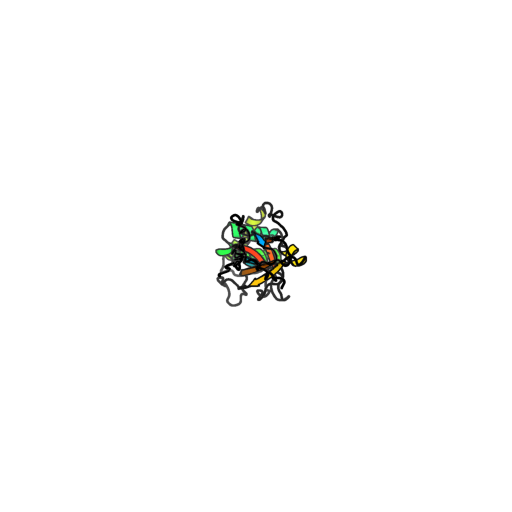LE A N 1
ATOM 619 C CA . ILE A 1 84 ? 6.337 8.098 -4.453 1.00 92.38 84 ILE A CA 1
ATOM 620 C C . ILE A 1 84 ? 7.034 9.436 -4.171 1.00 92.38 84 ILE A C 1
ATOM 622 O O . ILE A 1 84 ? 6.438 10.488 -4.374 1.00 92.38 84 ILE A O 1
ATOM 626 N N . GLU A 1 85 ? 8.286 9.421 -3.707 1.00 90.75 85 GLU A N 1
ATOM 627 C CA . GLU A 1 85 ? 9.050 10.637 -3.383 1.00 90.75 85 GLU A CA 1
ATOM 628 C C . GLU A 1 85 ? 9.387 11.481 -4.629 1.00 90.75 85 GLU A C 1
ATOM 630 O O . GLU A 1 85 ? 9.653 12.677 -4.496 1.00 90.75 85 GLU A O 1
ATOM 635 N N . ASN A 1 86 ? 9.317 10.882 -5.824 1.00 92.25 86 ASN A N 1
ATOM 636 C CA . ASN A 1 86 ? 9.514 11.535 -7.120 1.00 92.25 86 ASN A CA 1
ATOM 637 C C . ASN A 1 86 ? 8.218 11.643 -7.955 1.00 92.25 86 ASN A C 1
ATOM 639 O O . ASN A 1 86 ? 8.305 11.815 -9.168 1.00 92.25 86 ASN A O 1
ATOM 643 N N . ASP A 1 87 ? 7.036 11.513 -7.337 1.00 92.50 87 ASP A N 1
ATOM 644 C CA . ASP A 1 87 ? 5.707 11.607 -7.978 1.00 92.50 87 ASP A CA 1
ATOM 645 C C . ASP A 1 87 ? 5.433 10.566 -9.100 1.00 92.50 87 ASP A C 1
ATOM 647 O O . ASP A 1 87 ? 4.394 10.579 -9.760 1.00 92.50 87 ASP A O 1
ATOM 651 N N . MET A 1 88 ? 6.308 9.571 -9.273 1.00 93.25 88 MET A N 1
ATOM 652 C CA . MET A 1 88 ? 6.205 8.540 -10.315 1.00 93.25 88 MET A CA 1
ATOM 653 C C . MET A 1 88 ? 5.062 7.550 -10.083 1.00 93.25 88 MET A C 1
ATOM 655 O O . MET A 1 88 ? 4.620 6.901 -11.026 1.00 93.25 88 MET A O 1
ATOM 659 N N . ALA A 1 89 ? 4.581 7.405 -8.845 1.00 91.81 89 ALA A N 1
ATOM 660 C CA . ALA A 1 89 ? 3.422 6.559 -8.562 1.00 91.81 89 ALA A CA 1
ATOM 661 C C . ALA A 1 89 ? 2.137 7.077 -9.241 1.00 91.81 89 ALA A C 1
ATOM 663 O O . ALA A 1 89 ? 1.251 6.278 -9.535 1.00 91.81 89 ALA A O 1
ATOM 664 N N . GLU A 1 90 ? 2.053 8.385 -9.512 1.00 89.94 90 GLU A N 1
ATOM 665 C CA . GLU A 1 90 ? 0.952 9.015 -10.251 1.00 89.94 90 GLU A CA 1
ATOM 666 C C . GLU A 1 90 ? 1.318 9.231 -11.727 1.00 89.94 90 GLU A C 1
ATOM 668 O O . GLU A 1 90 ? 0.529 8.890 -12.608 1.00 89.94 90 GLU A O 1
ATOM 673 N N . ASP A 1 91 ? 2.521 9.746 -11.998 1.00 91.81 91 ASP A N 1
ATOM 674 C CA . ASP A 1 91 ? 2.932 10.154 -13.348 1.00 91.81 91 ASP A CA 1
ATOM 675 C C . ASP A 1 91 ? 3.360 8.977 -14.243 1.00 91.81 91 ASP A C 1
ATOM 677 O O . ASP A 1 91 ? 3.110 8.983 -15.449 1.00 91.81 91 ASP A O 1
ATOM 681 N N . GLU A 1 92 ? 4.007 7.957 -13.670 1.00 92.94 92 GLU A N 1
ATOM 682 C CA . GLU A 1 92 ? 4.570 6.809 -14.396 1.00 92.94 92 GLU A CA 1
ATOM 683 C C . GLU A 1 92 ? 4.263 5.465 -13.692 1.00 92.94 92 GLU A C 1
ATOM 685 O O . GLU A 1 92 ? 5.171 4.658 -13.449 1.00 92.94 92 GLU A O 1
ATOM 690 N N . PRO A 1 93 ? 2.985 5.157 -13.380 1.00 93.62 93 PRO A N 1
ATOM 691 C CA . PRO A 1 93 ? 2.620 4.002 -12.557 1.00 93.62 93 PRO A CA 1
ATOM 692 C C . PRO A 1 93 ? 3.032 2.664 -13.185 1.00 93.62 93 PRO A C 1
ATOM 694 O O . PRO A 1 93 ? 3.304 1.705 -12.463 1.00 93.62 93 PRO A O 1
ATOM 697 N N . LEU A 1 94 ? 3.115 2.582 -14.522 1.00 92.75 94 LEU A N 1
ATOM 698 C CA . LEU A 1 94 ? 3.612 1.383 -15.202 1.00 92.75 94 LEU A CA 1
ATOM 699 C C . LEU A 1 94 ? 5.114 1.166 -14.971 1.00 92.75 94 LEU A C 1
ATOM 701 O O . LEU A 1 94 ? 5.531 0.033 -14.755 1.00 92.75 94 LEU A O 1
ATOM 705 N N . ALA A 1 95 ? 5.928 2.227 -14.978 1.00 94.31 95 ALA A N 1
ATOM 706 C CA . ALA A 1 95 ? 7.363 2.106 -14.722 1.00 94.31 95 ALA A CA 1
ATOM 707 C C . ALA A 1 95 ? 7.624 1.610 -13.293 1.00 94.31 95 ALA A C 1
ATOM 709 O O . ALA A 1 95 ? 8.442 0.711 -13.087 1.00 94.31 95 ALA A O 1
ATOM 710 N N . LEU A 1 96 ? 6.872 2.135 -12.317 1.00 95.94 96 LEU A N 1
ATOM 711 C CA . LEU A 1 96 ? 6.882 1.629 -10.944 1.00 95.94 96 LEU A CA 1
ATOM 712 C C . LEU A 1 96 ? 6.472 0.152 -10.893 1.00 95.94 96 LEU A C 1
ATOM 714 O O . LEU A 1 96 ? 7.181 -0.668 -10.308 1.00 95.94 96 LEU A O 1
ATOM 718 N N . GLN A 1 97 ? 5.364 -0.213 -11.535 1.00 95.88 97 GLN A N 1
ATOM 719 C CA . GLN A 1 97 ? 4.894 -1.594 -11.539 1.00 95.88 97 GLN A CA 1
ATOM 720 C C . GLN A 1 97 ? 5.915 -2.568 -12.154 1.00 95.88 97 GLN A C 1
ATOM 722 O O . GLN A 1 97 ? 6.166 -3.637 -11.591 1.00 95.88 97 GLN A O 1
ATOM 727 N N . LEU A 1 98 ? 6.526 -2.201 -13.283 1.00 94.81 98 LEU A N 1
ATOM 728 C CA . LEU A 1 98 ? 7.563 -3.000 -13.936 1.00 94.81 98 LEU A CA 1
ATOM 729 C C . LEU A 1 98 ? 8.811 -3.135 -13.064 1.00 94.81 98 LEU A C 1
ATOM 731 O O . LEU A 1 98 ? 9.386 -4.218 -13.010 1.00 94.81 98 LEU A O 1
ATOM 735 N N . ALA A 1 99 ? 9.212 -2.081 -12.347 1.00 96.69 99 ALA A N 1
ATOM 736 C CA . ALA A 1 99 ? 10.317 -2.156 -11.394 1.00 96.69 99 ALA A CA 1
ATOM 737 C C . ALA A 1 99 ? 10.007 -3.142 -10.253 1.00 96.69 99 ALA A C 1
ATOM 739 O O . ALA A 1 99 ? 10.833 -4.000 -9.936 1.00 96.69 99 ALA A O 1
ATOM 740 N N . VAL A 1 100 ? 8.796 -3.087 -9.684 1.00 97.12 100 VAL A N 1
ATOM 741 C CA . VAL A 1 100 ? 8.355 -4.031 -8.641 1.00 97.12 100 VAL A CA 1
ATOM 742 C C . VAL A 1 100 ? 8.367 -5.471 -9.156 1.00 97.12 100 VAL A C 1
ATOM 744 O O . VAL A 1 100 ? 8.964 -6.337 -8.515 1.00 97.12 100 VAL A O 1
ATOM 747 N N . TRP A 1 101 ? 7.767 -5.744 -10.317 1.00 96.56 101 TRP A N 1
ATOM 748 C CA . TRP A 1 101 ? 7.769 -7.091 -10.895 1.00 96.56 101 TRP A CA 1
ATOM 749 C C . TRP A 1 101 ? 9.178 -7.564 -11.262 1.00 96.56 101 TRP A C 1
ATOM 751 O O . TRP A 1 101 ? 9.518 -8.712 -10.995 1.00 96.56 101 TRP A O 1
ATOM 761 N N . SER A 1 102 ? 10.030 -6.681 -11.788 1.00 95.81 102 SER A N 1
ATOM 762 C CA . SER A 1 102 ? 11.414 -7.014 -12.136 1.00 95.81 102 SER A CA 1
ATOM 763 C C . SER A 1 102 ? 12.221 -7.477 -10.921 1.00 95.81 102 SER A C 1
ATOM 765 O O . SER A 1 102 ? 12.934 -8.478 -11.008 1.00 95.81 102 SER A O 1
ATOM 767 N N . LEU A 1 103 ? 12.048 -6.821 -9.765 1.00 96.25 103 LEU A N 1
ATOM 768 C CA . LEU A 1 103 ? 12.648 -7.265 -8.501 1.00 96.25 103 LEU A CA 1
ATOM 769 C C . LEU A 1 103 ? 12.105 -8.607 -8.019 1.00 96.25 103 LEU A C 1
ATOM 771 O O . LEU A 1 103 ? 12.860 -9.432 -7.509 1.00 96.25 103 LEU A O 1
ATOM 775 N N . ARG A 1 104 ? 10.789 -8.801 -8.118 1.00 95.75 104 ARG A N 1
ATOM 776 C CA . ARG A 1 104 ? 10.101 -9.983 -7.582 1.00 95.75 104 ARG A CA 1
ATOM 777 C C . ARG A 1 104 ? 10.410 -11.242 -8.385 1.00 95.75 104 ARG A C 1
ATOM 779 O O . ARG A 1 104 ? 10.602 -12.301 -7.793 1.00 95.75 104 ARG A O 1
ATOM 786 N N . GLU A 1 105 ? 10.505 -11.104 -9.703 1.00 94.56 105 GLU A N 1
ATOM 787 C CA . GLU A 1 105 ? 10.777 -12.198 -10.639 1.00 94.56 105 GLU A CA 1
ATOM 788 C C . GLU A 1 105 ? 12.277 -12.408 -10.914 1.00 94.56 105 GLU A C 1
ATOM 790 O O . GLU A 1 105 ? 12.629 -13.308 -11.676 1.00 94.56 105 GLU A O 1
ATOM 795 N N . ASP A 1 106 ? 13.163 -11.575 -10.347 1.00 95.62 106 ASP A N 1
ATOM 796 C CA . ASP A 1 106 ? 14.607 -11.560 -10.659 1.00 95.62 106 ASP A CA 1
ATOM 797 C C . ASP A 1 106 ? 14.865 -11.537 -12.182 1.00 95.62 106 ASP A C 1
ATOM 799 O O . ASP A 1 106 ? 15.734 -12.224 -12.721 1.00 95.62 106 ASP A O 1
ATOM 803 N N . THR A 1 107 ? 14.035 -10.777 -12.901 1.00 94.62 107 THR A N 1
ATOM 804 C CA . THR A 1 107 ? 13.990 -10.738 -14.367 1.00 94.62 107 THR A CA 1
ATOM 805 C C . THR A 1 107 ? 13.964 -9.281 -14.820 1.00 94.62 107 THR A C 1
ATOM 807 O O . THR A 1 107 ? 13.139 -8.520 -14.316 1.00 94.62 107 THR A O 1
ATOM 810 N N . PRO A 1 108 ? 14.825 -8.839 -15.755 1.00 93.19 108 PRO A N 1
ATOM 811 C CA . PRO A 1 108 ? 14.827 -7.451 -16.217 1.00 93.19 108 PRO A CA 1
ATOM 812 C C . PRO A 1 108 ? 13.464 -7.009 -16.764 1.00 93.19 108 PRO A C 1
ATOM 814 O O . PRO A 1 108 ? 12.792 -7.778 -17.451 1.00 93.19 108 PRO A O 1
ATOM 817 N N . ALA A 1 109 ? 13.087 -5.746 -16.536 1.00 90.06 109 ALA A N 1
ATOM 818 C CA . ALA A 1 109 ? 11.835 -5.182 -17.054 1.00 90.06 109 ALA A CA 1
ATOM 819 C C . ALA A 1 109 ? 11.675 -5.378 -18.577 1.00 90.06 109 ALA A C 1
ATOM 821 O O . ALA A 1 109 ? 10.591 -5.720 -19.032 1.00 90.06 109 ALA A O 1
ATOM 822 N N . THR A 1 110 ? 12.769 -5.275 -19.341 1.00 89.69 110 THR A N 1
ATOM 823 C CA . THR A 1 110 ? 12.800 -5.507 -20.799 1.00 89.69 110 THR A CA 1
ATOM 824 C C . THR A 1 110 ? 12.506 -6.947 -21.224 1.00 89.69 110 THR A C 1
ATOM 826 O O . THR A 1 110 ? 12.157 -7.188 -22.376 1.00 89.69 110 THR A O 1
ATOM 829 N N . GLU A 1 111 ? 12.670 -7.921 -20.326 1.00 90.31 111 GLU A N 1
ATOM 830 C CA . GLU A 1 111 ? 12.327 -9.322 -20.581 1.00 90.31 111 GLU A CA 1
ATOM 831 C C . GLU A 1 111 ? 10.895 -9.644 -20.138 1.00 90.31 111 GLU A C 1
ATOM 833 O O . GLU A 1 111 ? 10.195 -10.369 -20.845 1.00 90.31 111 GLU A O 1
ATOM 838 N N . LEU A 1 112 ? 10.440 -9.078 -19.013 1.00 87.00 112 LEU A N 1
ATOM 839 C CA . LEU A 1 112 ? 9.044 -9.196 -18.564 1.00 87.00 112 LEU A CA 1
ATOM 840 C C . LEU A 1 112 ? 8.079 -8.511 -19.532 1.00 87.00 112 LEU A C 1
ATOM 842 O O . LEU A 1 112 ? 6.980 -9.002 -19.787 1.00 87.00 112 LEU A O 1
ATOM 846 N N . TYR A 1 113 ? 8.515 -7.383 -20.078 1.00 85.00 113 TYR A N 1
ATOM 847 C CA . TYR A 1 113 ? 7.729 -6.523 -20.934 1.00 85.00 113 TYR A CA 1
ATOM 848 C C . TYR A 1 113 ? 8.537 -6.179 -22.189 1.00 85.00 113 TYR A C 1
ATOM 850 O O . TYR A 1 113 ? 9.145 -5.119 -22.268 1.00 85.00 113 TYR A O 1
ATOM 858 N N . PRO A 1 114 ? 8.621 -7.097 -23.171 1.00 81.44 114 PRO A N 1
ATOM 859 C CA . PRO A 1 114 ? 9.308 -6.816 -24.420 1.00 81.44 114 PRO A CA 1
ATOM 860 C C . PRO A 1 114 ? 8.402 -5.927 -25.277 1.00 81.44 114 PRO A C 1
ATOM 862 O O . PRO A 1 114 ? 7.569 -6.423 -26.050 1.00 81.44 114 PRO A O 1
ATOM 865 N N . ASP A 1 115 ? 8.512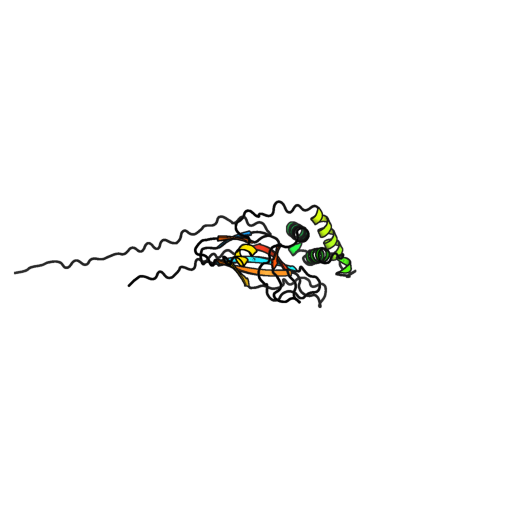 -4.615 -25.098 1.00 77.00 115 ASP A N 1
ATOM 866 C CA . ASP A 1 115 ? 7.912 -3.624 -25.981 1.00 77.00 115 ASP A CA 1
ATOM 867 C C . ASP A 1 115 ? 8.961 -2.620 -26.458 1.00 77.00 115 ASP A C 1
ATOM 869 O O . ASP A 1 115 ? 9.283 -1.641 -25.797 1.00 77.00 115 ASP A O 1
ATOM 873 N N . ASP A 1 116 ? 9.489 -2.850 -27.659 1.00 68.31 116 ASP A N 1
ATOM 874 C CA . ASP A 1 116 ? 10.517 -1.985 -28.245 1.00 68.31 116 ASP A CA 1
ATOM 875 C C . ASP A 1 116 ? 10.010 -0.549 -28.531 1.00 68.31 116 ASP A C 1
ATOM 877 O O . ASP A 1 116 ? 10.792 0.306 -28.964 1.00 68.31 116 ASP A O 1
ATOM 881 N N . GLU A 1 117 ? 8.707 -0.279 -28.372 1.00 69.12 117 GLU A N 1
ATOM 882 C CA . GLU A 1 117 ? 8.089 1.008 -28.696 1.00 69.12 117 GLU A CA 1
ATOM 883 C C . GLU A 1 117 ? 7.967 1.965 -27.500 1.00 69.12 117 GLU A C 1
ATOM 885 O O . GLU A 1 117 ? 7.745 3.162 -27.725 1.00 69.12 117 GLU A O 1
ATOM 890 N N . LEU A 1 118 ? 8.156 1.500 -26.258 1.00 71.25 118 LEU A N 1
ATOM 891 C CA . LEU A 1 118 ? 8.064 2.349 -25.070 1.00 71.25 118 LEU A CA 1
ATOM 892 C C . LEU A 1 118 ? 9.418 2.539 -24.372 1.00 71.25 118 LEU A C 1
ATOM 894 O O . LEU A 1 118 ? 10.250 1.648 -24.367 1.00 71.25 118 LEU A O 1
ATOM 898 N N . PRO A 1 119 ? 9.673 3.715 -23.771 1.00 83.44 119 PRO A N 1
ATOM 899 C CA . PRO A 1 119 ? 10.842 3.934 -22.918 1.00 83.44 119 PRO A CA 1
ATOM 900 C C . PRO A 1 119 ? 10.599 3.504 -21.457 1.00 83.44 119 PRO A C 1
ATOM 902 O O . PRO A 1 119 ? 11.391 3.839 -20.576 1.00 83.44 119 PRO A O 1
ATOM 905 N N . VAL A 1 120 ? 9.487 2.823 -21.163 1.00 86.25 120 VAL A N 1
ATOM 906 C CA . VAL A 1 120 ? 9.018 2.585 -19.788 1.00 86.25 120 VAL A CA 1
ATOM 907 C C . VAL A 1 120 ? 9.938 1.632 -19.020 1.00 86.25 120 VAL A C 1
ATOM 909 O O . VAL A 1 120 ? 10.118 1.770 -17.811 1.00 86.25 120 VAL A O 1
ATOM 912 N N . GLU A 1 121 ? 10.593 0.712 -19.721 1.00 87.94 121 GLU A N 1
ATOM 913 C CA . GLU A 1 121 ? 11.569 -0.225 -19.174 1.00 87.94 121 GLU A CA 1
ATOM 914 C C . GLU A 1 121 ? 12.873 0.485 -18.797 1.00 87.94 121 GLU A C 1
ATOM 916 O O . GLU A 1 121 ? 13.509 0.113 -17.810 1.00 87.94 121 GLU A O 1
ATOM 921 N N . GLU A 1 122 ? 13.263 1.530 -19.541 1.00 90.56 122 GLU A N 1
ATOM 922 C CA . GLU A 1 122 ? 14.401 2.381 -19.177 1.00 90.56 122 GLU A CA 1
ATOM 923 C C . GLU A 1 122 ? 14.092 3.176 -17.905 1.00 90.56 122 GLU A C 1
ATOM 925 O O . GLU A 1 122 ? 14.940 3.235 -17.008 1.00 90.56 122 GLU A O 1
ATOM 930 N N . THR A 1 123 ? 12.877 3.731 -17.782 1.00 94.31 123 THR A N 1
ATOM 931 C CA . THR A 1 123 ? 12.439 4.386 -16.540 1.00 94.31 123 THR A CA 1
ATOM 932 C C . THR A 1 123 ? 12.411 3.395 -15.377 1.00 94.31 123 THR A C 1
ATOM 934 O O . THR A 1 123 ? 12.946 3.698 -14.312 1.00 94.31 123 THR A O 1
ATOM 937 N N . ALA A 1 124 ? 11.849 2.197 -15.564 1.00 94.31 124 ALA A N 1
ATOM 938 C CA . ALA A 1 124 ? 11.813 1.164 -14.529 1.00 94.31 124 ALA A CA 1
ATOM 939 C C . ALA A 1 124 ? 13.230 0.763 -14.076 1.00 94.31 124 ALA A C 1
ATOM 941 O O . ALA A 1 124 ? 13.511 0.709 -12.880 1.00 94.31 124 ALA A O 1
ATOM 942 N N . ALA A 1 125 ? 14.159 0.551 -15.013 1.00 94.00 125 ALA A N 1
ATOM 943 C CA . ALA A 1 125 ? 15.556 0.239 -14.703 1.00 94.00 125 ALA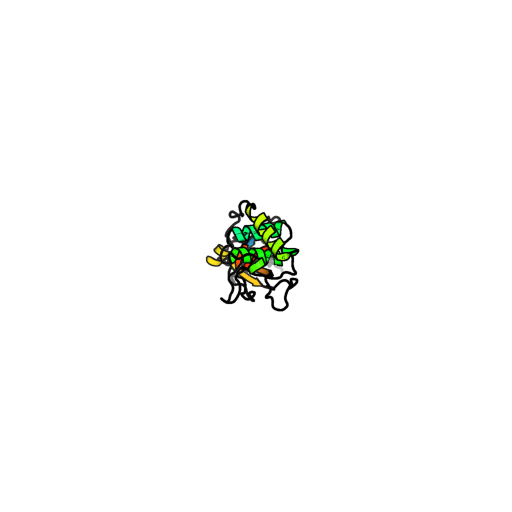 A CA 1
ATOM 944 C C . ALA A 1 125 ? 16.273 1.387 -13.973 1.00 94.00 125 ALA A C 1
ATOM 946 O O . ALA A 1 125 ? 17.086 1.153 -13.071 1.00 94.00 125 ALA A O 1
ATOM 947 N N . LYS A 1 126 ? 15.966 2.636 -14.342 1.00 94.62 126 LYS A N 1
ATOM 948 C CA . LYS A 1 126 ? 16.468 3.816 -13.640 1.00 94.62 126 LYS A CA 1
ATOM 949 C C . LYS A 1 126 ? 15.934 3.877 -12.210 1.00 94.62 126 LYS A C 1
ATOM 951 O O . LYS A 1 126 ? 16.736 4.047 -11.300 1.00 94.62 126 LYS A O 1
ATOM 956 N N . LEU A 1 127 ? 14.632 3.678 -12.015 1.00 95.25 127 LEU A N 1
ATOM 957 C CA . LEU A 1 127 ? 14.000 3.650 -10.696 1.00 95.25 127 LEU A CA 1
ATOM 958 C C . LEU A 1 127 ? 14.628 2.580 -9.792 1.00 95.25 127 LEU A C 1
ATOM 960 O O . LEU A 1 127 ? 14.933 2.860 -8.637 1.00 95.25 127 LEU A O 1
ATOM 964 N N . LEU A 1 128 ? 14.892 1.382 -10.327 1.00 95.69 128 LEU A N 1
ATOM 965 C CA . LEU A 1 128 ? 15.614 0.335 -9.600 1.00 95.69 128 LEU A CA 1
ATOM 966 C C . LEU A 1 128 ? 16.984 0.822 -9.129 1.00 95.69 128 LEU A C 1
ATOM 968 O O . LEU A 1 128 ? 17.283 0.728 -7.943 1.00 95.69 128 LEU A O 1
ATOM 972 N N . THR A 1 129 ? 17.771 1.402 -10.037 1.00 95.56 129 THR A N 1
ATOM 973 C CA . THR A 1 129 ? 19.111 1.924 -9.727 1.00 95.56 129 THR A CA 1
ATOM 974 C C . THR A 1 129 ? 19.062 3.032 -8.674 1.00 95.56 129 THR A C 1
ATOM 976 O O . THR A 1 129 ? 19.835 3.007 -7.722 1.00 95.56 129 THR A O 1
ATOM 979 N N . ASP A 1 130 ? 18.151 3.995 -8.826 1.00 94.12 130 ASP A N 1
ATOM 980 C CA . ASP A 1 130 ? 18.022 5.129 -7.906 1.00 94.12 130 ASP A CA 1
ATOM 981 C C . ASP A 1 130 ? 17.574 4.659 -6.504 1.00 94.12 130 ASP A C 1
ATOM 983 O O . ASP A 1 130 ? 18.034 5.187 -5.492 1.00 94.12 130 ASP A O 1
ATOM 987 N N . SER A 1 131 ? 16.753 3.603 -6.432 1.00 93.62 131 SER A N 1
ATOM 988 C CA . SER A 1 131 ? 16.258 3.046 -5.167 1.00 93.62 131 SER A CA 1
ATOM 989 C C . SER A 1 131 ? 17.308 2.285 -4.343 1.00 93.62 131 SER A C 1
ATOM 991 O O . SER A 1 131 ? 17.157 2.192 -3.123 1.00 93.62 131 SER A O 1
ATOM 993 N N . GLU A 1 132 ? 18.385 1.770 -4.959 1.00 92.06 132 GLU A N 1
ATOM 994 C CA . GLU A 1 132 ? 19.444 1.015 -4.257 1.00 92.06 132 GLU A CA 1
ATOM 995 C C . GLU A 1 132 ? 20.159 1.868 -3.197 1.00 92.06 132 GLU A C 1
ATOM 997 O O . GLU A 1 132 ? 20.546 1.370 -2.135 1.00 92.06 132 GLU A O 1
ATOM 1002 N N . ASP A 1 133 ? 20.299 3.167 -3.470 1.00 82.94 133 ASP A N 1
ATOM 1003 C CA . ASP A 1 133 ? 20.905 4.149 -2.567 1.00 82.94 133 ASP A CA 1
ATOM 1004 C C . ASP A 1 133 ? 19.889 4.728 -1.557 1.00 82.94 133 ASP A C 1
ATOM 1006 O O . ASP A 1 133 ? 20.258 5.447 -0.618 1.00 82.94 133 ASP A O 1
ATOM 1010 N N . GLY A 1 134 ? 18.604 4.399 -1.725 1.00 77.19 134 GLY A N 1
ATOM 1011 C CA . GLY A 1 134 ? 17.495 4.862 -0.905 1.00 77.19 134 GLY A CA 1
ATOM 1012 C C . GLY A 1 134 ? 17.535 4.282 0.508 1.00 77.19 134 GLY A C 1
ATOM 1013 O O . GLY A 1 134 ? 17.369 3.083 0.742 1.00 77.19 134 GLY A O 1
ATOM 1014 N N . SER A 1 135 ? 17.695 5.150 1.505 1.00 75.00 135 SER A N 1
ATOM 1015 C CA . SER A 1 135 ? 17.503 4.777 2.907 1.00 75.00 135 SER A CA 1
ATOM 1016 C C . SER A 1 135 ? 16.010 4.744 3.221 1.00 75.0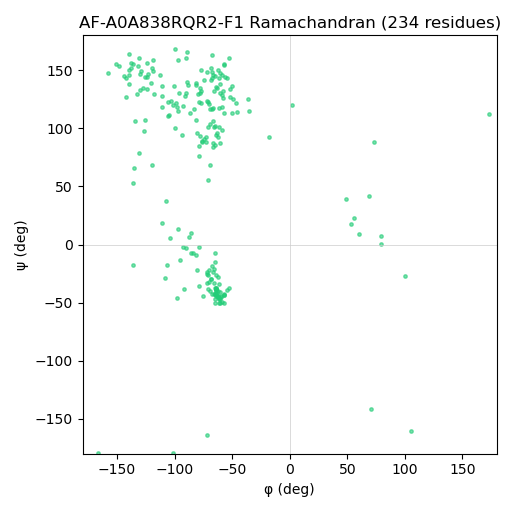0 135 SER A C 1
ATOM 1018 O O . SER A 1 135 ? 15.354 5.786 3.173 1.00 75.00 135 SER A O 1
ATOM 1020 N N . LEU A 1 136 ? 15.489 3.602 3.684 1.00 75.06 136 LEU A N 1
ATOM 1021 C CA . LEU A 1 136 ? 14.191 3.524 4.370 1.00 75.06 136 LEU A CA 1
ATOM 1022 C C . LEU A 1 136 ? 14.285 4.161 5.766 1.00 75.06 136 LEU A C 1
ATOM 1024 O O . LEU A 1 136 ? 14.045 3.492 6.775 1.00 75.06 136 LEU A O 1
ATOM 1028 N N . SER A 1 137 ? 14.715 5.430 5.825 1.00 60.41 137 SER A N 1
ATOM 1029 C CA . SER A 1 137 ? 14.959 6.212 7.040 1.00 60.41 137 SER A CA 1
ATOM 1030 C C . SER A 1 137 ? 13.937 5.833 8.100 1.00 60.41 137 SER A C 1
ATOM 1032 O O . SER A 1 137 ? 12.747 6.002 7.863 1.00 60.41 137 SER A O 1
ATOM 1034 N N . ALA A 1 138 ? 14.439 5.232 9.190 1.00 60.16 138 ALA A N 1
ATOM 1035 C CA . ALA A 1 138 ? 13.726 4.317 10.083 1.00 60.16 138 ALA A CA 1
ATOM 1036 C C . ALA A 1 138 ? 12.198 4.388 9.965 1.00 60.16 138 ALA A C 1
ATOM 1038 O O . ALA A 1 138 ? 11.561 5.194 10.647 1.00 60.16 138 ALA A O 1
ATOM 1039 N N . LEU A 1 139 ? 11.641 3.528 9.102 1.00 66.12 139 LEU A N 1
ATOM 1040 C CA . LEU A 1 139 ? 10.212 3.213 9.067 1.00 66.12 139 LEU A CA 1
ATOM 1041 C C . LEU A 1 139 ? 9.672 3.202 10.493 1.00 66.12 139 LEU A C 1
ATOM 1043 O O . LEU A 1 139 ? 10.247 2.547 11.374 1.00 66.12 139 LEU A O 1
ATOM 1047 N N . ARG A 1 140 ? 8.625 3.988 10.741 1.00 69.31 140 ARG A N 1
ATOM 1048 C CA . ARG A 1 140 ? 8.230 4.305 12.110 1.00 69.31 140 ARG A CA 1
ATOM 1049 C C . ARG A 1 140 ? 7.518 3.130 12.758 1.00 69.31 140 ARG A C 1
ATOM 1051 O O . ARG A 1 140 ? 6.303 3.024 12.752 1.00 69.31 140 ARG A O 1
ATOM 1058 N N . THR A 1 141 ? 8.305 2.262 13.380 1.00 68.31 141 THR A N 1
ATOM 1059 C CA . THR A 1 141 ? 7.831 1.099 14.146 1.00 68.31 141 THR A CA 1
ATOM 1060 C C . THR A 1 141 ? 7.338 1.461 15.550 1.00 68.31 141 THR A C 1
ATOM 1062 O O . THR A 1 141 ? 6.872 0.597 16.284 1.00 68.31 141 THR A O 1
ATOM 1065 N N . ASP A 1 142 ? 7.425 2.733 15.946 1.00 76.81 142 ASP A N 1
ATOM 1066 C CA . ASP A 1 142 ? 7.112 3.215 17.292 1.00 76.81 142 ASP A CA 1
ATOM 1067 C C . ASP A 1 142 ? 5.695 3.803 17.443 1.00 76.81 142 ASP A C 1
ATOM 1069 O O . ASP A 1 142 ? 5.415 4.458 18.448 1.00 76.81 142 ASP A O 1
ATOM 1073 N N . ARG A 1 143 ? 4.793 3.593 16.470 1.00 80.44 143 ARG A N 1
ATOM 1074 C CA . ARG A 1 143 ? 3.499 4.303 16.377 1.00 80.44 143 ARG A CA 1
ATOM 1075 C C . ARG A 1 143 ? 2.239 3.487 16.708 1.00 80.44 143 ARG A C 1
ATOM 1077 O O . ARG A 1 143 ? 1.191 3.687 16.092 1.00 80.44 143 ARG A O 1
ATOM 1084 N N . GLY A 1 144 ? 2.322 2.599 17.692 1.00 88.19 144 GLY A N 1
ATOM 1085 C CA . GLY A 1 144 ? 1.202 1.749 18.116 1.00 88.19 144 GLY A CA 1
ATOM 1086 C C . GLY A 1 144 ? 1.360 0.301 17.656 1.00 88.19 144 GLY A C 1
ATOM 1087 O O . GLY A 1 144 ? 2.474 -0.136 17.379 1.00 88.19 144 GLY A O 1
ATOM 1088 N N . ILE A 1 145 ? 0.257 -0.449 17.626 1.00 94.12 145 ILE A N 1
ATOM 1089 C CA . ILE A 1 145 ? 0.236 -1.829 17.112 1.00 94.12 145 ILE A CA 1
ATOM 1090 C C . ILE A 1 145 ? 0.132 -1.792 15.585 1.00 94.12 145 ILE A C 1
ATOM 1092 O O . ILE A 1 145 ? -0.624 -0.976 15.050 1.00 94.12 145 ILE A O 1
ATOM 1096 N N . SER A 1 146 ? 0.890 -2.627 14.871 1.00 94.38 146 SER A N 1
ATOM 1097 C CA . SER A 1 146 ? 0.773 -2.677 13.413 1.00 94.38 146 SER A CA 1
ATOM 1098 C C . SER A 1 146 ? -0.577 -3.263 12.998 1.00 94.38 146 SER A C 1
ATOM 1100 O O . SER A 1 146 ? -1.197 -4.033 13.732 1.00 94.38 146 SER A O 1
ATOM 1102 N N . LEU A 1 147 ? -1.070 -2.869 11.826 1.00 95.56 147 LEU A N 1
ATOM 1103 C CA . LEU A 1 147 ? -2.373 -3.302 11.334 1.00 95.56 147 LEU A CA 1
ATOM 1104 C C . LEU A 1 147 ? -2.478 -4.832 11.254 1.00 95.56 147 LEU A C 1
ATOM 1106 O O . LEU A 1 147 ? -3.499 -5.388 11.647 1.00 95.56 147 LEU A O 1
ATOM 1110 N N . ASP A 1 148 ? -1.443 -5.504 10.761 1.00 95.62 148 ASP A N 1
ATOM 1111 C CA . ASP A 1 148 ? -1.381 -6.962 10.669 1.00 95.62 148 ASP A CA 1
ATOM 1112 C C . ASP A 1 148 ? -1.403 -7.629 12.052 1.00 95.62 148 ASP A C 1
ATOM 1114 O O . ASP A 1 148 ? -2.197 -8.546 12.262 1.00 95.62 148 ASP A O 1
ATOM 1118 N N . GLU A 1 149 ? -0.641 -7.121 13.031 1.00 96.19 149 GLU A N 1
ATOM 1119 C CA . GLU A 1 149 ? -0.691 -7.618 14.414 1.00 96.19 149 GLU A CA 1
ATOM 1120 C C . GLU A 1 149 ? -2.077 -7.410 15.040 1.00 96.19 149 GLU A C 1
ATOM 1122 O O . GLU A 1 149 ? -2.624 -8.331 15.650 1.00 96.19 149 GLU A O 1
ATOM 1127 N N . ALA A 1 150 ? -2.678 -6.233 14.847 1.00 96.94 150 ALA A N 1
ATOM 1128 C CA . ALA A 1 150 ? -3.988 -5.889 15.398 1.00 96.94 150 ALA A CA 1
ATOM 1129 C C . ALA A 1 150 ? -5.138 -6.697 14.770 1.00 96.94 150 ALA A C 1
ATOM 1131 O O . ALA A 1 150 ? -6.164 -6.950 15.404 1.00 96.94 150 ALA A O 1
ATOM 1132 N N . VAL A 1 151 ? -4.995 -7.097 13.504 1.00 97.00 151 VAL A N 1
ATOM 1133 C CA . VAL A 1 151 ? -5.936 -8.009 12.841 1.00 97.00 151 VAL A CA 1
ATOM 1134 C C . VAL A 1 151 ? -5.718 -9.442 13.323 1.00 97.00 151 VAL A C 1
ATOM 1136 O O . VAL A 1 151 ? -6.690 -10.130 13.642 1.00 97.00 151 VAL A O 1
ATOM 1139 N N . ALA A 1 152 ? -4.464 -9.887 13.426 1.00 96.62 152 ALA A N 1
ATOM 1140 C CA . ALA A 1 152 ? -4.116 -11.237 13.861 1.00 96.62 152 ALA A CA 1
ATOM 1141 C C . ALA A 1 152 ? -4.523 -11.521 15.318 1.00 96.62 152 ALA A C 1
ATOM 1143 O O . ALA A 1 152 ? -4.974 -12.627 15.626 1.00 96.62 152 ALA A O 1
ATOM 1144 N N . ASP A 1 153 ? -4.402 -10.537 16.214 1.00 97.31 153 ASP A N 1
ATOM 1145 C CA . ASP A 1 153 ? -4.821 -10.661 17.616 1.00 97.31 153 ASP A CA 1
ATOM 1146 C C . ASP A 1 153 ? -6.333 -10.441 17.836 1.00 97.31 153 ASP A C 1
ATOM 1148 O O . ASP A 1 153 ? -6.863 -10.732 18.914 1.00 97.31 153 ASP A O 1
ATOM 1152 N N . GLY A 1 154 ? -7.043 -9.983 16.799 1.00 97.50 154 GLY A N 1
ATOM 1153 C CA . GLY A 1 154 ? -8.486 -9.757 16.786 1.00 97.50 154 GLY A CA 1
ATOM 1154 C C . GLY A 1 154 ? -8.946 -8.455 17.447 1.00 97.50 154 GLY A C 1
ATOM 1155 O O . GLY A 1 154 ? -10.158 -8.264 17.602 1.00 97.50 154 GLY A O 1
ATOM 1156 N N . SER A 1 155 ? -8.033 -7.563 17.840 1.00 97.88 155 SER A N 1
ATOM 1157 C CA . SER A 1 155 ? -8.347 -6.240 18.401 1.00 97.88 155 SER A CA 1
ATOM 1158 C C . SER A 1 155 ? -8.916 -5.271 17.360 1.00 97.88 155 SER A C 1
ATOM 1160 O O . SER A 1 155 ? -9.711 -4.384 17.696 1.00 97.88 155 SER A O 1
ATOM 1162 N N . ILE A 1 156 ? -8.576 -5.483 16.088 1.00 97.81 156 ILE A N 1
ATOM 1163 C CA . ILE A 1 156 ? -9.101 -4.761 14.934 1.00 97.81 156 ILE A CA 1
ATOM 1164 C C . ILE A 1 156 ? -9.705 -5.743 13.933 1.00 97.81 156 ILE A C 1
ATOM 1166 O O . ILE A 1 156 ? -9.103 -6.738 13.546 1.00 97.81 156 ILE A O 1
ATOM 1170 N N . GLN A 1 157 ? -10.899 -5.421 13.446 1.00 97.31 157 GLN A N 1
ATOM 1171 C CA . GLN A 1 157 ? -11.428 -5.982 12.209 1.00 97.31 157 GLN A CA 1
ATOM 1172 C C . GLN A 1 157 ? -11.171 -4.981 11.081 1.00 97.31 157 GLN A C 1
ATOM 1174 O O . GLN A 1 157 ? -11.683 -3.863 11.131 1.00 97.31 157 GLN A O 1
ATOM 1179 N N . ALA A 1 158 ? -10.395 -5.383 10.077 1.00 96.12 158 ALA A N 1
ATOM 1180 C CA . ALA A 1 158 ? -10.130 -4.586 8.885 1.00 96.12 158 ALA A CA 1
ATOM 1181 C C . ALA A 1 158 ? -11.007 -5.069 7.721 1.00 96.12 158 ALA A C 1
ATOM 1183 O O . ALA A 1 158 ? -11.189 -6.270 7.521 1.00 96.12 158 ALA A O 1
ATOM 1184 N N . THR A 1 159 ? -11.603 -4.149 6.969 1.00 95.31 159 THR A N 1
ATOM 1185 C CA . THR A 1 159 ? -12.417 -4.475 5.789 1.00 95.31 159 THR A CA 1
ATOM 1186 C C . THR A 1 159 ? -12.167 -3.440 4.710 1.00 95.31 159 THR A C 1
ATOM 1188 O O . THR A 1 159 ? -12.279 -2.246 4.982 1.00 95.31 159 THR A O 1
ATOM 1191 N N . SER A 1 160 ? -11.826 -3.887 3.504 1.00 94.31 160 SER A N 1
ATOM 1192 C CA . SER A 1 160 ? -11.712 -3.009 2.344 1.00 94.31 160 SER A CA 1
ATOM 1193 C C . SER A 1 160 ? -13.091 -2.744 1.736 1.00 94.31 160 SER A C 1
ATOM 1195 O O . SER A 1 160 ? -13.943 -3.632 1.649 1.00 94.31 160 SER A O 1
ATOM 1197 N N . SER A 1 161 ? -13.322 -1.502 1.330 1.00 92.94 161 SER A N 1
ATOM 1198 C CA . SER A 1 161 ? -14.455 -1.070 0.518 1.00 92.94 161 SER A CA 1
ATOM 1199 C C . SER A 1 161 ? -13.955 -0.227 -0.645 1.00 92.94 161 SER A C 1
ATOM 1201 O O . SER A 1 161 ? -12.824 0.263 -0.625 1.00 92.94 161 SER A O 1
ATOM 1203 N N . ASP A 1 162 ? -14.798 -0.096 -1.671 1.00 91.19 162 ASP A N 1
ATOM 1204 C CA . ASP A 1 162 ? -14.542 0.761 -2.837 1.00 91.19 162 ASP A CA 1
ATOM 1205 C C . ASP A 1 162 ? -13.213 0.448 -3.548 1.00 91.19 162 ASP A C 1
ATOM 1207 O O . ASP A 1 162 ? -12.656 1.284 -4.258 1.00 91.19 162 ASP A O 1
ATOM 1211 N N . PHE A 1 163 ? -12.710 -0.778 -3.354 1.00 93.56 163 PHE A N 1
ATOM 1212 C CA . PHE A 1 163 ? -11.486 -1.234 -3.979 1.00 93.56 163 PHE A CA 1
ATOM 1213 C C . PHE A 1 163 ? -11.724 -1.419 -5.473 1.00 93.56 163 PHE A C 1
ATOM 1215 O O . PHE A 1 163 ? -12.606 -2.173 -5.892 1.00 93.56 163 PHE A O 1
ATOM 1222 N N . SER A 1 164 ? -10.956 -0.688 -6.263 1.00 92.06 164 SER A N 1
ATOM 1223 C CA . SER A 1 164 ? -11.026 -0.698 -7.716 1.00 92.06 164 SER A CA 1
ATOM 1224 C C . SER A 1 164 ? -9.644 -0.438 -8.287 1.00 92.06 164 SER A C 1
ATOM 1226 O O . SER A 1 164 ? -8.803 0.196 -7.643 1.00 92.06 164 SER A O 1
ATOM 1228 N N . PHE A 1 165 ? -9.409 -0.937 -9.496 1.00 90.75 165 PHE A N 1
ATOM 1229 C CA . PHE A 1 165 ? -8.233 -0.527 -10.237 1.00 90.75 165 PHE A CA 1
ATOM 1230 C C . PHE A 1 165 ? -8.350 0.954 -10.605 1.00 90.75 165 PHE A C 1
ATOM 1232 O O . PHE A 1 165 ? -9.446 1.467 -10.857 1.00 90.75 165 PHE A O 1
ATOM 1239 N N . VAL A 1 166 ? -7.217 1.641 -10.620 1.00 86.94 166 VAL A N 1
ATOM 1240 C CA . VAL A 1 166 ? -7.117 2.971 -11.212 1.00 86.94 166 VAL A CA 1
ATOM 1241 C C . VAL A 1 166 ? -7.000 2.758 -12.715 1.00 86.94 166 VAL A C 1
ATOM 1243 O O . VAL A 1 166 ? -6.211 1.925 -13.153 1.00 86.94 166 VAL A O 1
ATOM 1246 N N . GLU A 1 167 ? -7.823 3.451 -13.506 1.00 78.69 167 GLU A N 1
ATOM 1247 C CA . GLU A 1 167 ? -7.645 3.454 -14.959 1.00 78.69 167 GLU A CA 1
ATOM 1248 C C . GLU A 1 167 ? -6.276 4.064 -15.258 1.00 78.69 167 GLU A C 1
ATOM 1250 O O . GLU A 1 167 ? -6.088 5.277 -15.177 1.00 78.69 167 GLU A O 1
ATOM 1255 N N . THR A 1 168 ? -5.310 3.201 -15.544 1.00 69.06 168 THR A N 1
ATOM 1256 C CA . THR A 1 168 ? -4.021 3.596 -16.087 1.00 69.06 168 THR A CA 1
ATOM 1257 C C . THR A 1 168 ? -4.116 3.591 -17.604 1.00 69.06 168 THR A C 1
ATOM 1259 O O . THR A 1 168 ? -5.004 2.959 -18.188 1.00 69.06 168 THR A O 1
ATOM 1262 N N . ASP A 1 169 ? -3.199 4.296 -18.261 1.00 60.50 169 ASP A N 1
ATOM 1263 C CA . ASP A 1 169 ? -2.983 4.094 -19.686 1.00 60.50 169 ASP A CA 1
ATOM 1264 C C . ASP A 1 169 ? -2.511 2.644 -19.878 1.00 60.50 169 A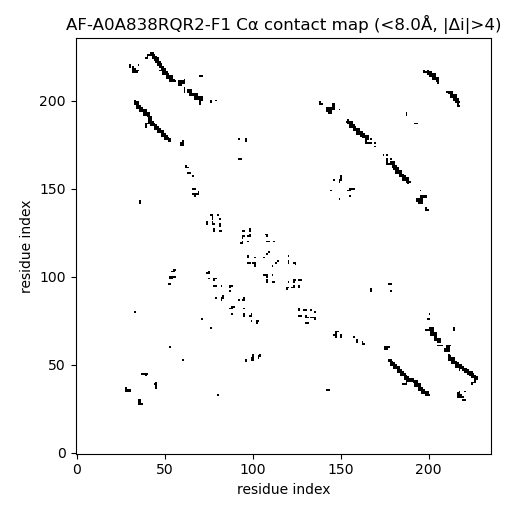SP A C 1
ATOM 1266 O O . ASP A 1 169 ? -1.332 2.328 -19.734 1.00 60.50 169 ASP A O 1
ATOM 1270 N N . THR A 1 170 ? -3.454 1.733 -20.134 1.00 57.53 170 THR A N 1
ATOM 1271 C CA . THR A 1 170 ? -3.140 0.356 -20.514 1.00 57.53 170 THR A CA 1
ATOM 1272 C C . THR A 1 170 ? -2.371 0.435 -21.817 1.00 57.53 170 THR A C 1
ATOM 1274 O O . THR A 1 170 ? -2.904 0.924 -22.823 1.00 57.53 170 THR A O 1
ATOM 1277 N N . VAL A 1 171 ? -1.127 -0.023 -21.812 1.00 58.53 171 VAL A N 1
ATOM 1278 C CA . VAL A 1 171 ? -0.304 -0.006 -23.018 1.00 58.53 171 VAL A CA 1
ATOM 1279 C C . VAL A 1 171 ? -0.840 -1.040 -24.003 1.00 58.53 171 VAL A C 1
ATOM 1281 O O . VAL A 1 171 ? -0.834 -0.792 -25.214 1.00 58.53 171 VAL A O 1
ATOM 1284 N N . ARG A 1 172 ? -1.399 -2.156 -23.504 1.00 64.75 172 ARG A N 1
ATOM 1285 C CA . ARG A 1 172 ? -2.018 -3.191 -24.342 1.00 64.75 172 ARG A CA 1
ATOM 1286 C C . ARG A 1 172 ? -3.460 -3.521 -23.926 1.00 64.75 172 ARG A C 1
ATOM 1288 O O . ARG A 1 172 ? -3.778 -3.543 -22.741 1.00 64.75 172 ARG A O 1
ATOM 1295 N N . PRO A 1 173 ? -4.363 -3.815 -24.886 1.00 55.81 173 PRO A N 1
ATOM 1296 C CA . PRO A 1 173 ? -5.771 -4.118 -24.596 1.00 55.81 173 PRO A CA 1
ATOM 1297 C C . PRO A 1 173 ? -6.022 -5.399 -23.786 1.00 55.81 173 PRO A C 1
ATOM 1299 O O . PRO A 1 173 ? -7.152 -5.627 -23.358 1.00 55.81 173 PRO A O 1
ATOM 1302 N N . ASP A 1 174 ? -5.023 -6.271 -23.672 1.00 68.06 174 ASP A N 1
ATOM 1303 C CA . ASP A 1 174 ? -5.057 -7.551 -22.962 1.00 68.06 174 ASP A CA 1
ATOM 1304 C C . ASP A 1 174 ? -4.334 -7.517 -21.609 1.00 68.06 174 ASP A C 1
ATOM 1306 O O . ASP A 1 174 ? -4.212 -8.552 -20.957 1.00 68.06 174 ASP A O 1
ATOM 1310 N N . GLU A 1 175 ? -3.877 -6.343 -21.176 1.00 76.25 175 GLU A N 1
ATOM 1311 C CA . GLU A 1 175 ? -3.233 -6.184 -19.879 1.00 76.25 175 GLU A CA 1
ATOM 1312 C C . GLU A 1 175 ? -4.239 -6.143 -18.741 1.00 76.25 175 GLU A C 1
ATOM 1314 O O . GLU A 1 175 ? -5.210 -5.384 -18.748 1.00 76.25 175 GLU A O 1
ATOM 1319 N N . GLU A 1 176 ? -3.961 -6.961 -17.730 1.00 84.38 176 GLU A N 1
ATOM 1320 C CA . GLU A 1 176 ? -4.637 -6.866 -16.449 1.00 84.38 176 GLU A CA 1
ATOM 1321 C C . GLU A 1 176 ? -4.229 -5.560 -15.751 1.00 84.38 176 GLU A C 1
ATOM 1323 O O . GLU A 1 176 ? -3.063 -5.148 -15.830 1.00 84.38 176 GLU A O 1
ATOM 1328 N N . PRO A 1 177 ? -5.157 -4.905 -15.033 1.00 90.00 177 PRO A N 1
ATOM 1329 C CA . PRO A 1 177 ? -4.808 -3.767 -14.202 1.00 90.00 177 PRO A CA 1
ATOM 1330 C C . PRO A 1 177 ? -3.742 -4.142 -13.171 1.00 90.00 177 PRO A C 1
ATOM 1332 O O . PRO A 1 177 ? -3.623 -5.293 -12.758 1.00 90.00 177 PRO A O 1
ATOM 1335 N N . TYR A 1 178 ? -2.981 -3.153 -12.719 1.00 92.00 178 TYR A N 1
ATOM 1336 C CA . TYR A 1 178 ? -1.879 -3.379 -11.780 1.00 92.00 178 TYR A CA 1
ATOM 1337 C C . TYR A 1 178 ? -1.812 -2.354 -10.645 1.00 92.00 178 TYR A C 1
ATOM 1339 O O . TYR A 1 178 ? -1.216 -2.620 -9.602 1.00 92.00 178 TYR A O 1
ATOM 1347 N N . HIS A 1 179 ? -2.480 -1.211 -10.814 1.00 94.06 179 HIS A N 1
ATOM 1348 C CA . HIS A 1 179 ? -2.609 -0.158 -9.814 1.00 94.06 179 HIS A CA 1
ATOM 1349 C C . HIS A 1 179 ? -4.051 -0.090 -9.324 1.00 94.06 179 HIS A C 1
ATOM 1351 O O . HIS A 1 179 ? -4.999 -0.163 -10.109 1.00 94.06 179 HIS A O 1
ATOM 1357 N N . GLY A 1 180 ? -4.226 0.036 -8.015 1.00 94.69 180 GLY A N 1
ATOM 1358 C CA . GLY A 1 180 ? -5.537 0.102 -7.390 1.00 94.69 180 GLY A CA 1
ATOM 1359 C C . GLY A 1 180 ? -5.608 1.110 -6.269 1.00 94.69 180 GLY A C 1
ATOM 1360 O O . GLY A 1 180 ? -4.599 1.558 -5.731 1.00 94.69 180 GLY A O 1
ATOM 1361 N N . ARG A 1 181 ? -6.840 1.437 -5.899 1.00 95.75 181 ARG A N 1
ATOM 1362 C CA . ARG A 1 181 ? -7.171 2.306 -4.774 1.00 95.75 181 ARG A CA 1
ATOM 1363 C C . ARG A 1 181 ? -8.350 1.740 -4.012 1.00 95.75 181 ARG A C 1
ATOM 1365 O O . ARG A 1 181 ? -9.215 1.088 -4.594 1.00 95.75 181 ARG A O 1
ATOM 1372 N N . GLY A 1 182 ? -8.422 2.029 -2.723 1.00 95.19 182 GLY A N 1
ATOM 1373 C CA . GLY A 1 182 ? -9.569 1.655 -1.910 1.00 95.19 182 GLY A CA 1
ATOM 1374 C C . GLY A 1 182 ? -9.595 2.358 -0.565 1.00 95.19 182 GLY A C 1
ATOM 1375 O O . GLY A 1 182 ? -8.713 3.149 -0.225 1.00 95.19 182 GLY A O 1
ATOM 1376 N N . THR A 1 183 ? -10.618 2.024 0.213 1.00 95.19 183 THR A N 1
ATOM 1377 C CA . THR A 1 183 ? -10.786 2.507 1.581 1.00 95.19 183 THR A CA 1
ATOM 1378 C C . THR A 1 183 ? -10.754 1.328 2.533 1.00 95.19 183 THR A C 1
ATOM 1380 O O . THR A 1 183 ? -11.459 0.337 2.351 1.00 95.19 183 THR A O 1
ATOM 1383 N N . LEU A 1 184 ? -9.937 1.415 3.576 1.00 95.31 184 LEU A N 1
ATOM 1384 C CA . LEU A 1 184 ? -9.889 0.420 4.634 1.00 95.31 184 LEU A CA 1
ATOM 1385 C C . LEU A 1 184 ? -10.664 0.938 5.845 1.00 95.31 184 LEU A C 1
ATOM 1387 O O . LEU A 1 184 ? -10.338 1.973 6.425 1.00 95.31 184 LEU A O 1
ATOM 1391 N N . THR A 1 185 ? -11.694 0.197 6.242 1.00 95.38 185 THR A N 1
ATOM 1392 C CA . THR A 1 185 ? -12.434 0.430 7.481 1.00 95.38 185 THR A CA 1
ATOM 1393 C C . THR A 1 185 ? -11.838 -0.422 8.592 1.00 95.38 185 THR A C 1
ATOM 1395 O O . THR A 1 185 ? -11.857 -1.651 8.526 1.00 95.38 185 THR A O 1
ATOM 1398 N N . LEU A 1 186 ? -11.346 0.238 9.636 1.00 95.75 186 LEU A N 1
ATOM 1399 C CA . LEU A 1 186 ? -10.850 -0.377 10.859 1.00 95.75 186 LEU A CA 1
ATOM 1400 C C . LEU A 1 186 ? -11.929 -0.306 11.928 1.00 95.75 186 LEU A C 1
ATOM 1402 O O . LEU A 1 186 ? -12.357 0.783 12.306 1.00 95.75 186 LEU A O 1
ATOM 1406 N N . LYS A 1 187 ? -12.350 -1.450 12.455 1.00 96.62 187 LYS A N 1
ATOM 1407 C CA . LYS A 1 187 ? -13.276 -1.536 13.585 1.00 96.62 187 LYS A CA 1
ATOM 1408 C C . LYS A 1 187 ? -12.552 -2.071 14.807 1.00 96.62 187 LYS A C 1
ATOM 1410 O O . LYS A 1 187 ? -12.111 -3.216 14.810 1.00 96.62 187 LYS A O 1
ATOM 1415 N N . ASN A 1 188 ? -12.504 -1.268 15.862 1.00 97.06 188 ASN A N 1
ATOM 1416 C CA . ASN A 1 188 ? -11.962 -1.687 17.147 1.00 97.06 188 ASN A CA 1
ATOM 1417 C C . ASN A 1 188 ? -12.977 -2.562 17.880 1.00 97.06 188 ASN A C 1
ATOM 1419 O O . ASN A 1 188 ? -14.115 -2.156 18.117 1.00 97.06 188 ASN A O 1
ATOM 1423 N N . THR A 1 189 ? -12.566 -3.781 18.208 1.00 97.69 189 THR A N 1
ATOM 1424 C CA . THR A 1 189 ? -13.397 -4.795 18.871 1.00 97.69 189 THR A CA 1
ATOM 1425 C C . THR A 1 189 ? -13.256 -4.759 20.395 1.00 97.69 189 THR A C 1
ATOM 1427 O O . THR A 1 189 ? -13.931 -5.511 21.099 1.00 97.69 189 THR A O 1
ATOM 1430 N N . THR A 1 190 ? -12.393 -3.884 20.914 1.00 96.62 190 THR A N 1
ATOM 1431 C CA . THR A 1 190 ? -12.062 -3.770 22.334 1.00 96.62 190 THR A CA 1
ATOM 1432 C C . THR A 1 190 ? -12.818 -2.631 23.026 1.00 96.62 190 THR A C 1
ATOM 1434 O O . THR A 1 190 ? -13.437 -1.761 22.405 1.00 96.62 190 THR A O 1
ATOM 1437 N N . ASP A 1 191 ? -12.750 -2.621 24.358 1.00 95.56 191 ASP A N 1
ATOM 1438 C CA . ASP A 1 191 ? -13.358 -1.611 25.227 1.00 95.56 191 ASP A CA 1
ATOM 1439 C C . ASP A 1 191 ? -12.459 -0.389 25.486 1.00 95.56 191 ASP A C 1
ATOM 1441 O O . ASP A 1 191 ? -12.822 0.492 26.272 1.00 95.56 191 ASP A O 1
ATOM 1445 N N . LYS A 1 192 ? -11.308 -0.296 24.808 1.00 94.75 192 LYS A N 1
ATOM 1446 C CA . LYS A 1 192 ? -10.348 0.809 24.929 1.00 94.75 192 LYS A CA 1
ATOM 1447 C C . LYS A 1 192 ? -9.987 1.364 23.555 1.00 94.75 192 LYS A C 1
ATOM 1449 O O . LYS A 1 192 ? -10.001 0.619 22.584 1.00 94.75 192 LYS A O 1
ATOM 1454 N N . PRO A 1 193 ? -9.673 2.664 23.440 1.00 94.62 193 PRO A N 1
ATOM 1455 C CA . PRO A 1 193 ? -9.097 3.184 22.208 1.00 94.62 193 PRO A CA 1
ATOM 1456 C C . PRO A 1 193 ? -7.757 2.493 21.921 1.00 94.62 193 PRO A C 1
ATOM 1458 O O . PRO A 1 193 ? -7.005 2.202 22.854 1.00 94.62 193 PRO A O 1
ATOM 1461 N N . ILE A 1 194 ? -7.477 2.240 20.644 1.00 94.88 194 ILE A N 1
ATOM 1462 C CA . ILE A 1 194 ? -6.237 1.615 20.168 1.00 94.88 194 ILE A CA 1
ATOM 1463 C C . ILE A 1 194 ? -5.638 2.503 19.084 1.00 94.88 194 ILE A C 1
ATOM 1465 O O . ILE A 1 194 ? -6.354 2.960 18.195 1.00 94.88 194 ILE A O 1
ATOM 1469 N N . GLU A 1 195 ? -4.332 2.741 19.165 1.00 94.62 195 GLU A N 1
ATOM 1470 C CA . GLU A 1 195 ? -3.565 3.350 18.083 1.00 94.62 195 GLU A CA 1
ATOM 1471 C C . GLU A 1 195 ? -3.099 2.255 17.131 1.00 94.62 195 GLU A C 1
ATOM 1473 O O . GLU A 1 195 ? -2.300 1.400 17.517 1.00 94.62 195 GLU A O 1
ATOM 1478 N N . VAL A 1 196 ? -3.630 2.271 15.914 1.00 94.31 196 VAL A N 1
ATOM 1479 C CA . VAL A 1 196 ? -3.278 1.322 14.859 1.00 94.31 196 VAL A CA 1
ATOM 1480 C C . VAL A 1 196 ? -2.353 2.022 13.883 1.00 94.31 196 VAL A C 1
ATOM 1482 O O . VAL A 1 196 ? -2.720 3.054 13.319 1.00 94.31 196 VAL A O 1
ATOM 1485 N N . TYR A 1 197 ? -1.175 1.454 13.678 1.00 94.00 197 TYR A N 1
ATOM 1486 C CA . TYR A 1 197 ? -0.226 1.864 12.655 1.00 94.00 197 TYR A CA 1
ATOM 1487 C C . TYR A 1 197 ? -0.496 1.067 11.380 1.00 94.00 197 TYR A C 1
ATOM 1489 O O . TYR A 1 197 ? -0.563 -0.157 11.425 1.00 94.00 197 TYR A O 1
ATOM 1497 N N . PHE A 1 198 ? -0.656 1.750 10.250 1.00 94.12 198 PHE A N 1
ATOM 1498 C CA . PHE A 1 198 ? -0.704 1.156 8.919 1.00 94.12 198 PHE A CA 1
ATOM 1499 C C . PHE A 1 198 ? 0.678 1.319 8.271 1.00 94.12 198 PHE A C 1
ATOM 1501 O O . PHE A 1 198 ? 1.011 2.429 7.828 1.00 94.12 198 PHE A O 1
ATOM 1508 N N . PRO A 1 199 ? 1.509 0.257 8.273 1.00 92.81 199 PRO A N 1
ATOM 1509 C CA . PRO A 1 199 ? 2.871 0.347 7.778 1.00 92.81 199 PRO A CA 1
ATOM 1510 C C . PRO A 1 199 ? 2.927 0.646 6.286 1.00 92.81 199 PRO A C 1
ATOM 1512 O O . PRO A 1 199 ? 2.143 0.105 5.501 1.00 92.81 199 PRO A O 1
ATOM 1515 N N . PHE A 1 200 ? 3.933 1.421 5.885 1.00 93.25 200 PHE A N 1
ATOM 1516 C CA . PHE A 1 200 ? 4.265 1.559 4.475 1.00 93.25 200 PHE A CA 1
ATOM 1517 C C . PHE A 1 200 ? 4.614 0.195 3.866 1.00 93.25 200 PHE A C 1
ATOM 1519 O O . PHE A 1 200 ? 5.462 -0.539 4.398 1.00 93.25 200 PHE A O 1
ATOM 1526 N N . GLY A 1 201 ? 3.950 -0.111 2.753 1.00 95.19 201 GLY A N 1
ATOM 1527 C CA . GLY A 1 201 ? 4.056 -1.367 2.028 1.00 95.19 201 GLY A CA 1
ATOM 1528 C C . GLY A 1 201 ? 3.466 -2.556 2.773 1.00 95.19 201 GLY A C 1
ATOM 1529 O O . GLY A 1 201 ? 4.063 -3.633 2.803 1.00 95.19 201 GLY A O 1
ATOM 1530 N N . THR A 1 202 ? 2.306 -2.350 3.396 1.00 96.81 202 THR A N 1
ATOM 1531 C CA . THR A 1 202 ? 1.497 -3.445 3.942 1.00 96.81 202 THR A CA 1
ATOM 1532 C C . THR A 1 202 ? 1.092 -4.384 2.813 1.00 96.81 202 THR A C 1
ATOM 1534 O O . THR A 1 202 ? 0.589 -3.922 1.791 1.00 96.81 202 THR A O 1
ATOM 1537 N N . VAL A 1 203 ? 1.287 -5.689 2.987 1.00 97.81 203 VAL A N 1
ATOM 1538 C CA . VAL A 1 203 ? 0.878 -6.679 1.983 1.00 97.81 203 VAL A CA 1
ATOM 1539 C C . VAL A 1 203 ? -0.543 -7.131 2.270 1.00 97.81 203 VAL A C 1
ATOM 1541 O O . VAL A 1 203 ? -0.861 -7.517 3.393 1.00 97.81 203 VAL A O 1
ATOM 1544 N N . PHE A 1 204 ? -1.393 -7.115 1.250 1.00 97.25 204 PHE A N 1
ATOM 1545 C CA . PHE A 1 204 ? -2.688 -7.783 1.279 1.00 97.25 204 PHE A CA 1
ATOM 1546 C C . PHE A 1 204 ? -2.600 -9.032 0.419 1.00 97.25 204 PHE A C 1
ATOM 1548 O O . PHE A 1 204 ? -2.284 -8.951 -0.770 1.00 97.25 204 PHE A O 1
ATOM 1555 N N . LYS A 1 205 ? -2.890 -10.184 1.026 1.00 95.25 205 LYS A N 1
ATOM 1556 C CA . LYS A 1 205 ? -2.975 -11.432 0.273 1.00 95.25 205 LYS A CA 1
ATOM 1557 C C . LYS A 1 205 ? -4.177 -11.417 -0.650 1.00 95.25 205 LYS A C 1
ATOM 1559 O O . LYS A 1 205 ? -5.251 -10.942 -0.265 1.00 95.25 205 LYS A O 1
ATOM 1564 N N . ALA A 1 206 ? -4.005 -11.967 -1.841 1.00 92.88 206 ALA A N 1
ATOM 1565 C CA . ALA A 1 206 ? -5.127 -12.247 -2.714 1.00 92.88 206 ALA A CA 1
ATOM 1566 C C . ALA A 1 206 ? -6.120 -13.200 -2.029 1.00 92.88 206 ALA A C 1
ATOM 1568 O O . ALA A 1 206 ? -5.740 -14.090 -1.263 1.00 92.88 206 ALA A O 1
ATOM 1569 N N . ALA A 1 207 ? -7.413 -13.030 -2.310 1.00 91.00 207 ALA A N 1
ATOM 1570 C CA . ALA A 1 207 ? -8.426 -13.968 -1.829 1.00 91.00 207 ALA A CA 1
ATOM 1571 C C . ALA A 1 207 ? -8.358 -15.319 -2.569 1.00 91.00 207 ALA A C 1
ATOM 1573 O O . ALA A 1 207 ? -8.770 -16.341 -2.014 1.00 91.00 207 ALA A O 1
ATOM 1574 N N . ASN A 1 208 ? -7.833 -15.322 -3.800 1.00 92.81 208 ASN A N 1
ATOM 1575 C CA . ASN A 1 208 ? -7.652 -16.499 -4.647 1.00 92.81 208 ASN A CA 1
ATOM 1576 C C . ASN A 1 208 ? -6.179 -16.660 -5.059 1.00 92.81 208 ASN A C 1
ATOM 1578 O O . ASN A 1 208 ? -5.491 -15.678 -5.297 1.00 92.81 208 ASN A O 1
ATOM 1582 N N . GLU A 1 209 ? -5.705 -17.901 -5.205 1.00 92.44 209 GLU A N 1
ATOM 1583 C CA . GLU A 1 209 ? -4.295 -18.194 -5.541 1.00 92.44 209 GLU A CA 1
ATOM 1584 C C . GLU A 1 209 ? -3.881 -17.730 -6.955 1.00 92.44 209 GLU A C 1
ATOM 1586 O O . GLU A 1 209 ? -2.697 -17.487 -7.202 1.00 92.44 209 GLU A O 1
ATOM 1591 N N . ASP A 1 210 ? -4.855 -17.591 -7.862 1.00 93.31 210 ASP A N 1
ATOM 1592 C CA . ASP A 1 210 ? -4.670 -17.117 -9.244 1.00 93.31 210 ASP A CA 1
ATOM 1593 C C . ASP A 1 210 ? -4.653 -15.575 -9.361 1.00 93.31 210 ASP A C 1
ATOM 1595 O O . ASP A 1 210 ? -4.385 -15.028 -10.434 1.00 93.31 210 ASP A O 1
ATOM 1599 N N . GLU A 1 211 ? -4.953 -14.866 -8.269 1.00 95.12 211 GLU A N 1
ATOM 1600 C CA . GLU A 1 211 ? -4.906 -13.405 -8.174 1.00 95.12 211 GLU A CA 1
ATOM 1601 C C . GLU A 1 211 ? -3.572 -12.948 -7.542 1.00 95.12 211 GLU A C 1
ATOM 1603 O O . GLU A 1 211 ? -2.875 -13.713 -6.866 1.00 95.12 211 GLU A O 1
ATOM 1608 N N . GLN A 1 212 ? -3.195 -11.695 -7.789 1.00 94.25 212 GLN A N 1
ATOM 1609 C CA . GLN A 1 212 ? -1.963 -11.095 -7.277 1.00 94.25 212 GLN A CA 1
ATOM 1610 C C . GLN A 1 212 ? -2.086 -10.678 -5.816 1.00 94.25 212 GLN A C 1
ATOM 1612 O O . GLN A 1 212 ? -3.041 -9.997 -5.433 1.00 94.25 212 GLN A O 1
ATOM 1617 N N . ASP A 1 213 ? -1.067 -11.007 -5.022 1.00 96.69 213 ASP A N 1
ATOM 1618 C CA . ASP A 1 213 ? -0.814 -10.263 -3.792 1.00 96.69 213 ASP A CA 1
ATOM 1619 C C . ASP A 1 213 ? -0.486 -8.807 -4.148 1.00 96.69 213 ASP A C 1
ATOM 1621 O O . ASP A 1 213 ? 0.080 -8.517 -5.207 1.00 96.69 213 ASP A O 1
ATOM 1625 N N . ILE A 1 214 ? -0.817 -7.877 -3.255 1.00 97.25 214 ILE A N 1
ATOM 1626 C CA . ILE A 1 214 ? -0.568 -6.453 -3.496 1.00 97.25 214 ILE A CA 1
ATOM 1627 C C . ILE A 1 214 ? 0.137 -5.798 -2.321 1.00 97.25 214 ILE A C 1
ATOM 1629 O O . ILE A 1 214 ? -0.101 -6.129 -1.157 1.00 97.25 214 ILE A O 1
ATOM 1633 N N . VAL A 1 215 ? 0.987 -4.830 -2.641 1.00 97.81 215 VAL A N 1
ATOM 1634 C CA . VAL A 1 215 ? 1.608 -3.926 -1.678 1.00 97.81 215 VAL A CA 1
ATOM 1635 C C . VAL A 1 215 ? 0.796 -2.643 -1.615 1.00 97.81 215 VAL A C 1
ATOM 1637 O O . VAL A 1 215 ? 0.469 -2.063 -2.646 1.00 97.81 215 VAL A O 1
ATOM 1640 N N . ALA A 1 216 ? 0.459 -2.206 -0.407 1.00 97.06 216 ALA A N 1
ATOM 1641 C CA . ALA A 1 216 ? -0.378 -1.045 -0.160 1.00 97.06 216 ALA A CA 1
ATOM 1642 C C . ALA A 1 216 ? 0.349 0.036 0.638 1.00 97.06 216 ALA A C 1
ATOM 1644 O O . ALA A 1 216 ? 1.170 -0.251 1.517 1.00 97.06 216 ALA A O 1
ATOM 1645 N N . TYR A 1 217 ? -0.016 1.288 0.387 1.00 94.94 217 TYR A N 1
ATOM 1646 C CA . TYR A 1 217 ? 0.448 2.439 1.154 1.00 94.94 217 TYR A CA 1
ATOM 1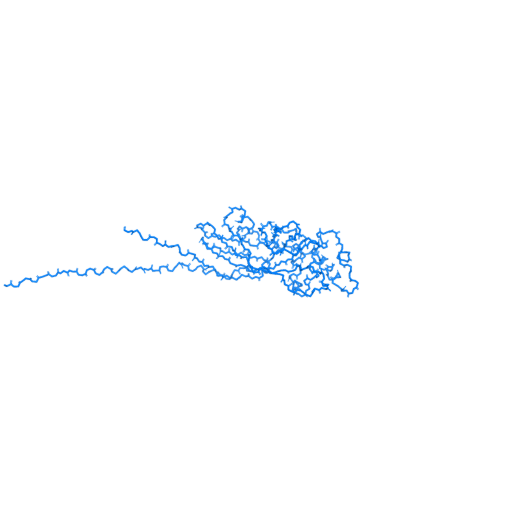647 C C . TYR A 1 217 ? -0.688 3.436 1.393 1.00 94.94 217 TYR A C 1
ATOM 1649 O O . TYR A 1 217 ? -1.637 3.528 0.615 1.00 94.94 217 TYR A O 1
ATOM 1657 N N . ALA A 1 218 ? -0.620 4.167 2.508 1.00 93.25 218 ALA A N 1
ATOM 1658 C CA . ALA A 1 218 ? -1.638 5.162 2.841 1.00 93.25 218 ALA A CA 1
ATOM 1659 C C . ALA A 1 218 ? -1.458 6.443 2.017 1.00 93.25 218 ALA A C 1
ATOM 1661 O O . ALA A 1 218 ? -0.364 7.012 1.990 1.00 93.25 218 ALA A O 1
ATOM 1662 N N . VAL A 1 219 ? -2.554 6.929 1.431 1.00 89.81 219 VAL A N 1
ATOM 1663 C CA . VAL A 1 219 ? -2.594 8.185 0.657 1.00 89.81 219 VAL A CA 1
ATOM 1664 C C . VAL A 1 219 ? -3.331 9.306 1.377 1.00 89.81 219 VAL A C 1
ATOM 1666 O O . VAL A 1 219 ? -2.977 10.469 1.220 1.00 89.81 219 VAL A O 1
ATOM 1669 N N . GLU A 1 220 ? -4.308 8.976 2.225 1.00 81.31 220 GLU A N 1
ATOM 1670 C CA . GLU A 1 220 ? -5.046 9.976 2.995 1.00 81.31 220 GLU A CA 1
ATOM 1671 C C . GLU A 1 220 ? -5.698 9.369 4.246 1.00 81.31 220 GLU A C 1
ATOM 1673 O O . GLU A 1 220 ? -6.143 8.217 4.265 1.00 81.31 220 GLU A O 1
ATOM 1678 N N . LEU A 1 221 ? -5.794 10.174 5.308 1.00 70.06 221 LEU A N 1
ATOM 1679 C CA . LEU A 1 221 ? -6.640 9.885 6.464 1.00 70.06 221 LEU A CA 1
ATOM 1680 C C . LEU A 1 221 ? -8.011 10.556 6.299 1.00 70.06 221 LEU A C 1
ATOM 1682 O O . LEU A 1 221 ? -8.215 11.693 6.725 1.00 70.06 221 LEU A O 1
ATOM 1686 N N . GLU A 1 222 ? -8.985 9.826 5.763 1.00 64.25 222 GLU A N 1
ATOM 1687 C CA . GLU A 1 222 ? -10.385 10.259 5.744 1.00 64.25 222 GLU A CA 1
ATOM 1688 C C . GLU A 1 222 ? -11.029 10.013 7.118 1.00 64.25 222 GLU A C 1
ATOM 1690 O O . GLU A 1 222 ? -11.734 9.029 7.341 1.00 64.25 222 GLU A O 1
ATOM 1695 N N . GLN A 1 223 ? -10.741 10.852 8.114 1.00 63.91 223 GLN A N 1
ATOM 1696 C CA . GLN A 1 223 ? -11.175 10.558 9.479 1.00 63.91 223 GLN A CA 1
ATOM 1697 C C . GLN A 1 223 ? -12.646 10.941 9.744 1.00 63.91 223 GLN A C 1
ATOM 1699 O O . GLN A 1 223 ? -12.975 12.105 9.972 1.00 63.91 223 GLN A O 1
ATOM 1704 N N . LEU A 1 224 ? -13.526 9.936 9.842 1.00 56.31 224 LEU A N 1
ATOM 1705 C CA . LEU A 1 224 ? -14.842 10.024 10.497 1.00 56.31 224 LEU A CA 1
ATOM 1706 C C . LEU A 1 224 ? -14.913 9.026 11.665 1.00 56.31 224 LEU A C 1
ATOM 1708 O O . LEU A 1 224 ? -15.642 8.033 11.634 1.00 56.31 224 LEU A O 1
ATOM 1712 N N . ALA A 1 225 ? -14.133 9.279 12.722 1.00 60.28 225 ALA A N 1
ATOM 1713 C CA . ALA A 1 225 ? -14.190 8.474 13.940 1.00 60.28 225 ALA A CA 1
ATOM 1714 C C . ALA A 1 225 ? -15.562 8.645 14.610 1.00 60.28 225 ALA A C 1
ATOM 1716 O O . ALA A 1 225 ? -15.839 9.650 15.268 1.00 60.28 225 ALA A O 1
ATOM 1717 N N . THR A 1 226 ? -16.437 7.657 14.436 1.00 61.97 226 THR A N 1
ATOM 1718 C CA . THR A 1 226 ? -17.783 7.687 15.009 1.00 61.97 226 THR A CA 1
ATOM 1719 C C . THR A 1 226 ? -17.818 6.735 16.195 1.00 61.97 226 THR A C 1
ATOM 1721 O O . THR A 1 226 ? -17.699 5.520 16.042 1.00 61.97 226 THR A O 1
ATOM 1724 N N . ALA A 1 227 ? -17.951 7.275 17.406 1.00 63.38 227 ALA A N 1
ATOM 1725 C CA . ALA A 1 227 ? -18.183 6.444 18.578 1.00 63.38 227 ALA A CA 1
ATOM 1726 C C . ALA A 1 227 ? -19.611 5.886 18.518 1.00 63.38 227 ALA A C 1
ATOM 1728 O O . ALA A 1 227 ? -20.581 6.648 18.480 1.00 63.38 227 ALA A O 1
ATOM 1729 N N . THR A 1 228 ? -19.755 4.561 18.556 1.00 61.91 228 THR A N 1
ATOM 1730 C CA . THR A 1 228 ? -21.063 3.946 18.785 1.00 61.91 228 THR A CA 1
ATOM 1731 C C . THR A 1 228 ? -21.456 4.229 20.231 1.00 61.91 228 THR A C 1
ATOM 1733 O O . THR A 1 228 ? -20.923 3.622 21.159 1.00 61.91 228 THR A O 1
ATOM 1736 N N . VAL A 1 229 ? -22.367 5.177 20.456 1.00 62.03 229 VAL A N 1
ATOM 1737 C CA . VAL A 1 229 ? -22.904 5.430 21.798 1.00 62.03 229 VAL A CA 1
ATOM 1738 C C . VAL A 1 229 ? -23.710 4.200 22.206 1.00 62.03 229 VAL A C 1
ATOM 1740 O O . VAL A 1 229 ? -24.800 3.964 21.683 1.00 62.03 229 VAL A O 1
ATOM 1743 N N . ALA A 1 230 ? -23.168 3.388 23.115 1.00 61.62 230 ALA A N 1
ATOM 1744 C CA . ALA A 1 230 ? -23.893 2.244 23.648 1.00 61.62 230 ALA A CA 1
ATOM 1745 C C . ALA A 1 230 ? -25.208 2.733 24.290 1.00 61.62 230 ALA A C 1
ATOM 1747 O O . ALA A 1 230 ? -25.180 3.703 25.059 1.00 61.62 230 ALA A O 1
ATOM 1748 N N . PRO A 1 231 ? -26.361 2.100 24.000 1.00 60.41 231 PRO A N 1
ATOM 1749 C CA . PRO A 1 231 ? -27.622 2.486 24.613 1.00 60.41 231 PRO A CA 1
ATOM 1750 C C . PRO A 1 231 ? -27.492 2.345 26.128 1.00 60.41 231 PRO A C 1
ATOM 1752 O O . PRO A 1 231 ? -27.229 1.262 26.654 1.00 60.41 231 PRO A O 1
ATOM 1755 N N . THR A 1 232 ? -27.638 3.456 26.846 1.00 64.50 232 THR A N 1
ATOM 1756 C CA . THR A 1 232 ? -27.619 3.441 28.305 1.00 64.50 232 THR A CA 1
ATOM 1757 C C . THR A 1 232 ? -28.907 2.768 28.763 1.00 64.50 232 THR A C 1
ATOM 1759 O O . THR A 1 232 ? -29.981 3.365 28.716 1.00 64.50 232 THR A O 1
ATOM 1762 N N . ASN A 1 233 ? -28.825 1.497 29.155 1.00 61.81 233 ASN A N 1
ATOM 1763 C CA . ASN A 1 233 ? -29.954 0.802 29.759 1.00 61.81 233 ASN A CA 1
ATOM 1764 C C . ASN A 1 233 ? -30.262 1.468 31.105 1.00 61.81 233 ASN A C 1
ATOM 1766 O O . ASN A 1 233 ? -29.564 1.237 32.090 1.00 61.81 233 ASN A O 1
ATOM 1770 N N . THR A 1 234 ? -31.292 2.311 31.141 1.00 62.59 234 THR A N 1
ATOM 1771 C CA . THR A 1 234 ? -31.850 2.839 32.388 1.00 62.59 234 THR A CA 1
ATOM 1772 C C . THR A 1 234 ? -32.497 1.677 33.147 1.00 62.59 234 THR A C 1
ATOM 1774 O O . THR A 1 234 ? -33.444 1.086 32.621 1.00 62.59 234 THR A O 1
ATOM 1777 N N . PRO A 1 235 ? -32.020 1.304 34.347 1.00 65.75 235 PRO A N 1
ATOM 1778 C CA . PRO A 1 235 ? -32.716 0.318 35.165 1.00 65.75 235 PRO A CA 1
ATOM 1779 C C . PRO A 1 235 ? -34.093 0.865 35.578 1.00 65.75 235 PRO A C 1
ATOM 1781 O O . PRO A 1 235 ? -34.208 2.037 35.943 1.00 65.75 235 PRO A O 1
ATOM 1784 N N . ALA A 1 236 ? -35.117 0.014 35.462 1.00 65.31 236 ALA A N 1
ATOM 1785 C CA . ALA A 1 236 ? -36.508 0.300 35.825 1.00 65.31 236 ALA A CA 1
ATOM 1786 C C . ALA A 1 236 ? -36.737 0.317 37.343 1.00 65.31 236 ALA A C 1
ATOM 1788 O O . ALA A 1 236 ? -36.034 -0.437 38.056 1.00 65.31 236 ALA A O 1
#

Nearest PDB structures (foldseek):
  2pok-assembly1_B  TM=2.281E-01  e=2.847E-01  Streptococcus pneumoniae TIGR4
  4mmo-assembly1_B  TM=1.930E-01  e=1.569E-01  Saccharolobus solfataricus P2
  3pfe-assembly1_A-2  TM=1.948E-01  e=1.056E+00  Legionella pneumophila subsp. pneumophila str. Philadelphia 1
  2zog-assembly1_B  TM=2.209E-01  e=2.159E+00  Mus musculus
  3dlj-assembly3_B  TM=1.958E-01  e=2.034E+00  Homo sapiens

Sequence (236 aa):
MTFKRFFALTLLLVAFLAASPPGYAQGPGDFVLGETSVMVPANGTATLAFETFCLDFGKAFPTTLGTPDGRADESVLQVVREAIENDMAEDEPLALQLAVWSLREDTPATELYPDDELPVEETAAKLLTDSEDGSLSALRTDRGISLDEAVADGSIQATSSDFSFVETDTVRPDEEPYHGRGTLTLKNTTDKPIEVYFPFGTVFKAANEDEQDIVAYAVELEQLATATVAPTNTPA

Radius of gyration: 25.43 Å; Cα contacts (8 Å, |Δi|>4): 437; chains: 1; bounding box: 85×46×88 Å